Protein AF-A0A7W0YYS7-F1 (afdb_monomer)

Radius of gyration: 23.58 Å; Cα contacts (8 Å, |Δi|>4): 170; chains: 1; bounding box: 71×47×61 Å

Nearest PDB structures (foldseek):
  9fd3-assembly1_A  TM=7.071E-01  e=3.248E-02 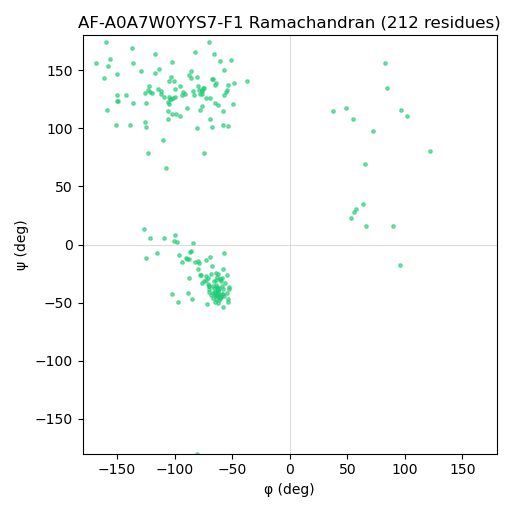 Kitasatospora cystarginea
  9fce-assembly1_A  TM=6.025E-01  e=1.478E-02  Streptomyces sp.
  9fcu-assembly4_D  TM=6.479E-01  e=3.894E-02  Kitasatospora cystarginea
  3dtn-assembly1_B  TM=6.500E-01  e=7.135E-02  Methanosarcina mazei
  9fcq-assembly1_A  TM=6.417E-01  e=8.053E-02  Kitasatospora cystarginea

Solvent-accessible surface area (backbone atoms only — not comparable to full-atom values): 14286 Å² total; per-residue (Å²): 111,68,66,63,50,51,56,51,25,53,78,67,75,44,45,95,81,56,88,87,81,92,70,60,75,91,78,56,81,79,93,64,62,32,63,66,43,81,47,67,67,48,72,36,73,49,63,91,76,49,60,60,57,52,37,44,51,50,53,66,34,29,36,98,88,35,43,77,50,75,41,70,72,56,57,67,57,56,25,49,21,23,42,56,32,66,66,32,59,67,59,17,50,53,46,67,77,38,67,56,39,74,42,81,90,75,76,42,80,27,46,51,50,53,67,65,60,56,50,56,51,35,42,76,52,71,49,79,91,86,81,86,80,84,75,65,78,61,71,60,37,46,43,94,48,72,62,69,75,37,84,75,63,74,56,82,59,93,61,58,77,77,76,49,83,77,82,67,79,85,70,78,91,73,86,82,88,83,86,80,90,83,83,87,88,84,90,83,91,82,87,84,90,80,78,90,79,89,77,88,81,83,86,84,92,78,85,83,89,83,81,86,81,132

Sequence (214 aa):
MVERARTRAELLGCADRMRTVESDLLGWRLDAAYDLVLCHCVLPYLDQGSERRVWQLLREAVQPQGAASVISTNPVSEVLSAVHRDGDAELALRRFDGQAVYTSIFHHKIRSLQRKDAEDVAVKAGFEVTRRIGLRVAVDLLPDGPAKHDPGAIQPSSNSSSRWPSKSPISTWDEPGSSCCVDGAGYSPSGQPRTKLTSFPGTEMTRRTWAPSK

Foldseek 3Di:
DQVVVCVVCVVVVNNVVDDDDDDDQLPDDDPAADQEAEAEAPVQADDPPSLLSNLLVNVVRHDPNHDYHYHHDALLLQLLLCCQAVVHNVVSVCSVPDQWDQDPVVRDITGNDHPVNSVVSNVVSPDDDDDDDDDCSPLSSHHPDPLSVDPPNPDPPPCVVPPPPPDDPPPDPDDDDDDDDDDDDDDDDDDDDDDDDDDDDDDDDDDDDDDDDD

Mean predicted aligned error: 14.72 Å

Secondary structure (DSSP, 8-state):
-HHHHHHHHHHTT-GGG-------STT---SS-EEEEEEES-GGGSPTTTHHHHHHHHHHHEEEEEEEEEE---HHHHHHHHHHTS--HHHHHHHHH-SEEE-TTTSSEEE---HHHHHHHHHHTT--------SSTTGGGS-SSHHHH-TTTS---TTHHHHS-TT-------------------------------------------PPP-

pLDDT: mean 72.8, std 25.86, range [23.62, 97.88]

Structure (mmCIF, N/CA/C/O backbone):
data_AF-A0A7W0YYS7-F1
#
_entry.id   AF-A0A7W0YYS7-F1
#
loop_
_atom_site.group_PDB
_atom_site.id
_atom_site.type_symbol
_atom_site.label_atom_id
_atom_site.label_alt_id
_atom_site.label_comp_id
_atom_site.label_asym_id
_atom_site.label_entity_id
_atom_site.label_seq_id
_atom_site.pdbx_PDB_ins_code
_atom_site.Cartn_x
_atom_site.Cartn_y
_atom_site.Cartn_z
_atom_site.occupancy
_atom_site.B_iso_or_equiv
_atom_site.auth_seq_id
_atom_site.auth_comp_id
_atom_site.auth_asym_id
_atom_site.auth_atom_id
_atom_site.pdbx_PDB_model_num
ATOM 1 N N . MET A 1 1 ? -15.971 1.877 -6.761 1.00 88.06 1 MET A N 1
ATOM 2 C CA . MET A 1 1 ? -15.327 0.679 -6.162 1.00 88.06 1 MET A CA 1
ATOM 3 C C . MET A 1 1 ? -16.192 0.034 -5.082 1.00 88.06 1 MET A C 1
ATOM 5 O O . MET A 1 1 ? -16.361 -1.176 -5.143 1.00 88.06 1 MET A O 1
ATOM 9 N N . VAL A 1 2 ? -16.767 0.809 -4.150 1.00 94.25 2 VAL A N 1
ATOM 10 C CA . VAL A 1 2 ? -17.651 0.300 -3.079 1.00 94.25 2 VAL A CA 1
ATOM 11 C C . VAL A 1 2 ? -18.807 -0.545 -3.618 1.00 94.25 2 VAL A C 1
ATOM 13 O O . VAL A 1 2 ? -18.974 -1.679 -3.183 1.00 94.25 2 VAL A O 1
ATOM 16 N N . GLU A 1 3 ? -19.535 -0.048 -4.619 1.00 96.12 3 GLU A N 1
ATOM 17 C CA . GLU A 1 3 ? -20.666 -0.787 -5.194 1.00 96.12 3 GLU A CA 1
ATOM 18 C C . GLU A 1 3 ? -20.243 -2.143 -5.777 1.00 96.12 3 GLU A C 1
ATOM 20 O O . GLU A 1 3 ? -20.798 -3.180 -5.438 1.00 96.12 3 GLU A O 1
ATOM 25 N N . ARG A 1 4 ? -19.142 -2.170 -6.539 1.00 95.56 4 ARG A N 1
ATOM 26 C CA . ARG A 1 4 ? -18.570 -3.414 -7.076 1.00 95.56 4 ARG A CA 1
ATOM 27 C C . ARG A 1 4 ? -18.192 -4.411 -5.974 1.00 95.56 4 ARG A C 1
ATOM 29 O O . ARG A 1 4 ? -18.306 -5.616 -6.192 1.00 95.56 4 ARG A O 1
ATOM 36 N N . ALA A 1 5 ? -17.721 -3.932 -4.821 1.00 95.69 5 ALA A N 1
ATOM 37 C CA . ALA A 1 5 ? -17.435 -4.794 -3.679 1.00 95.69 5 ALA A CA 1
ATOM 38 C C . ALA A 1 5 ? -18.726 -5.403 -3.113 1.00 95.69 5 ALA A C 1
ATOM 40 O O . ALA A 1 5 ? -18.767 -6.618 -2.924 1.00 95.69 5 ALA A O 1
ATOM 41 N N . ARG A 1 6 ? -19.784 -4.598 -2.924 1.00 96.56 6 ARG A N 1
ATOM 42 C CA . ARG A 1 6 ? -21.105 -5.068 -2.460 1.00 96.56 6 ARG A CA 1
ATOM 43 C C . ARG A 1 6 ? -21.687 -6.125 -3.387 1.00 96.56 6 ARG A C 1
ATOM 45 O O . ARG A 1 6 ? -21.913 -7.245 -2.938 1.00 96.56 6 ARG A O 1
ATOM 52 N N . THR A 1 7 ? -21.786 -5.826 -4.683 1.00 97.62 7 THR A N 1
ATOM 53 C CA . THR A 1 7 ? -22.287 -6.778 -5.686 1.00 97.62 7 THR A CA 1
ATOM 54 C C . THR A 1 7 ? -21.506 -8.093 -5.643 1.00 97.62 7 THR A C 1
ATOM 56 O O . THR A 1 7 ? -22.076 -9.178 -5.717 1.00 97.62 7 THR A O 1
ATOM 59 N N . ARG A 1 8 ? -20.174 -8.035 -5.498 1.00 97.31 8 ARG A N 1
ATOM 60 C CA . ARG A 1 8 ? -19.356 -9.252 -5.444 1.00 97.31 8 ARG A CA 1
ATOM 61 C C . ARG A 1 8 ? -19.551 -10.036 -4.147 1.00 97.31 8 ARG A C 1
ATOM 63 O O . ARG A 1 8 ? -19.492 -11.260 -4.195 1.00 97.31 8 ARG A O 1
ATOM 70 N N . ALA A 1 9 ? -19.785 -9.370 -3.021 1.00 97.38 9 ALA A N 1
ATOM 71 C CA . ALA A 1 9 ? -20.089 -10.043 -1.763 1.00 97.38 9 ALA A CA 1
ATOM 72 C C . ALA A 1 9 ? -21.477 -10.696 -1.769 1.00 97.38 9 ALA A C 1
ATOM 74 O O . ALA A 1 9 ? -21.625 -11.791 -1.232 1.00 97.38 9 ALA A O 1
ATOM 75 N N . GLU A 1 10 ? -22.467 -10.079 -2.417 1.00 97.69 10 GLU A N 1
ATOM 76 C CA . GLU A 1 10 ? -23.787 -10.685 -2.636 1.00 97.69 10 GLU A CA 1
ATOM 77 C C . GLU A 1 10 ? -23.675 -11.953 -3.483 1.00 97.69 10 GLU A C 1
ATOM 79 O O . GLU A 1 10 ? -24.123 -13.018 -3.062 1.00 97.69 10 GLU A O 1
ATOM 84 N N . LEU A 1 11 ? -22.983 -11.872 -4.624 1.00 97.88 11 LEU A N 1
ATOM 85 C CA . LEU A 1 11 ? -22.748 -13.020 -5.508 1.00 97.88 11 LEU A CA 1
ATOM 86 C C . LEU A 1 11 ? -22.016 -14.180 -4.814 1.00 97.88 11 LEU A C 1
ATOM 88 O O . LEU A 1 11 ? -22.183 -15.331 -5.206 1.00 97.88 11 LEU A O 1
ATOM 92 N N . LEU A 1 12 ? -21.193 -13.882 -3.806 1.00 97.88 12 LEU A N 1
ATOM 93 C CA . LEU A 1 12 ? -20.434 -14.870 -3.036 1.00 97.88 12 LEU A CA 1
ATOM 94 C C . LEU A 1 12 ? -21.108 -15.258 -1.708 1.00 97.88 12 LEU A C 1
ATOM 96 O O . LEU A 1 12 ? -20.533 -16.044 -0.955 1.00 97.88 12 LEU A O 1
ATOM 100 N N . GLY A 1 13 ? -22.295 -14.721 -1.400 1.00 97.69 13 GLY A N 1
ATOM 101 C CA . GLY A 1 13 ? -23.034 -15.036 -0.175 1.00 97.69 13 GLY A CA 1
ATOM 102 C C . GLY A 1 13 ? -22.316 -14.622 1.116 1.00 97.69 13 GLY A C 1
ATOM 103 O O . GLY A 1 13 ? -22.375 -15.340 2.111 1.00 97.69 13 GLY A O 1
ATOM 104 N N . CYS A 1 14 ? -21.582 -13.506 1.105 1.00 97.62 14 CYS A N 1
ATOM 105 C CA . CYS A 1 14 ? -20.854 -12.997 2.276 1.00 97.62 14 CYS A CA 1
ATOM 106 C C . CYS A 1 14 ? -21.160 -11.533 2.624 1.00 97.62 14 CYS A C 1
ATOM 108 O O . CYS A 1 14 ? -20.439 -10.924 3.417 1.00 97.62 14 CYS A O 1
ATOM 110 N N . ALA A 1 15 ? -22.216 -10.962 2.036 1.00 97.31 15 ALA A N 1
ATOM 111 C CA . ALA A 1 15 ? -22.625 -9.578 2.273 1.00 97.31 15 ALA A CA 1
ATOM 112 C C . ALA A 1 15 ? -22.972 -9.295 3.749 1.00 97.31 15 ALA A C 1
ATOM 114 O O . ALA A 1 15 ? -22.705 -8.205 4.243 1.00 97.31 15 ALA A O 1
ATOM 115 N N . ASP A 1 16 ? -23.480 -10.291 4.476 1.00 97.38 16 ASP A N 1
ATOM 116 C CA . ASP A 1 16 ? -23.803 -10.236 5.908 1.00 97.38 16 ASP A CA 1
ATOM 117 C C . ASP A 1 16 ? -22.576 -10.019 6.813 1.00 97.38 16 ASP A C 1
ATOM 119 O O . ASP A 1 16 ? -22.692 -9.489 7.917 1.00 97.38 16 ASP A O 1
ATOM 123 N N . ARG A 1 17 ? -21.385 -10.392 6.334 1.00 96.38 17 ARG A N 1
ATOM 124 C CA . ARG A 1 17 ? -20.107 -10.271 7.056 1.00 96.38 17 ARG A CA 1
ATOM 125 C C . ARG A 1 17 ? -19.275 -9.071 6.615 1.00 96.38 17 ARG A C 1
ATOM 127 O O . ARG A 1 17 ? -18.150 -8.903 7.086 1.00 96.38 17 ARG A O 1
ATOM 134 N N . MET A 1 18 ? -19.788 -8.246 5.703 1.00 95.06 18 MET A N 1
ATOM 135 C CA . MET A 1 18 ? -19.044 -7.134 5.125 1.00 95.06 18 MET A CA 1
ATOM 136 C C . MET A 1 18 ? -19.794 -5.819 5.306 1.00 95.06 18 MET A C 1
ATOM 138 O O . MET A 1 18 ? -20.885 -5.622 4.784 1.00 95.06 18 MET A O 1
ATOM 142 N N . ARG A 1 19 ? -19.147 -4.861 5.972 1.00 93.00 19 ARG A N 1
ATOM 143 C CA . ARG A 1 19 ? -19.590 -3.466 5.987 1.00 93.00 19 ARG A CA 1
ATOM 144 C C . ARG A 1 19 ? -18.705 -2.650 5.060 1.00 93.00 19 ARG A C 1
ATOM 146 O O . ARG A 1 19 ? -17.489 -2.629 5.214 1.00 93.00 19 ARG A O 1
ATOM 153 N N . THR A 1 20 ? -19.319 -1.946 4.120 1.00 93.06 20 THR A N 1
ATOM 154 C CA . THR A 1 20 ? -18.617 -1.013 3.230 1.00 93.06 20 THR A CA 1
ATOM 155 C C . THR A 1 20 ? -18.890 0.423 3.639 1.00 93.06 20 THR A C 1
ATOM 157 O O . THR A 1 20 ? -20.041 0.759 3.924 1.00 93.06 20 THR A O 1
ATOM 160 N N . VAL A 1 21 ? -17.871 1.271 3.566 1.00 91.56 21 VAL A N 1
ATOM 161 C CA . VAL A 1 21 ? -17.978 2.712 3.802 1.00 91.56 21 VAL A CA 1
ATOM 162 C C . VAL A 1 21 ? -17.460 3.434 2.564 1.00 91.56 21 VAL A C 1
ATOM 164 O O . VAL A 1 21 ? -16.413 3.070 2.031 1.00 91.56 21 VAL A O 1
ATOM 167 N N . GLU A 1 22 ? -18.204 4.430 2.093 1.00 92.31 22 GLU A N 1
ATOM 168 C CA . GLU A 1 22 ? -17.765 5.336 1.034 1.00 92.31 22 GLU A CA 1
ATOM 169 C C . GLU A 1 22 ? -17.260 6.627 1.676 1.00 92.31 22 GLU A C 1
ATOM 171 O O . GLU A 1 22 ? -18.020 7.349 2.314 1.00 92.31 22 GLU A O 1
ATOM 176 N N . SER A 1 23 ? -15.956 6.868 1.576 1.00 91.12 23 SER A N 1
ATOM 177 C CA . SER A 1 23 ? -15.292 8.024 2.173 1.00 91.12 23 SER A CA 1
ATOM 178 C C . SER A 1 23 ? -13.981 8.288 1.447 1.00 91.12 23 SER A C 1
ATOM 180 O O . SER A 1 23 ? -13.354 7.360 0.930 1.00 91.12 23 SER A O 1
ATOM 182 N N . ASP A 1 24 ? -13.537 9.541 1.480 1.00 91.00 24 ASP A N 1
ATOM 183 C CA . ASP A 1 24 ? -12.125 9.847 1.287 1.00 91.00 24 ASP A CA 1
ATOM 184 C C . ASP A 1 24 ? -11.317 9.254 2.449 1.00 91.00 24 ASP A C 1
ATOM 186 O O . ASP A 1 24 ? -11.742 9.328 3.607 1.00 91.00 24 ASP A O 1
ATOM 190 N N . LEU A 1 25 ? -10.170 8.646 2.143 1.00 90.62 25 LEU A N 1
ATOM 191 C CA . LEU A 1 25 ? -9.347 7.981 3.150 1.00 90.62 25 LEU A CA 1
ATOM 192 C C . LEU A 1 25 ? -8.746 8.982 4.141 1.00 90.62 25 LEU A C 1
ATOM 194 O O . LEU A 1 25 ? -8.706 8.698 5.335 1.00 90.62 25 LEU A O 1
ATOM 198 N N . LEU A 1 26 ? -8.268 10.135 3.671 1.00 90.88 26 LEU A N 1
ATOM 199 C CA . LEU A 1 26 ? -7.561 11.102 4.514 1.00 90.88 26 LEU A CA 1
ATOM 200 C C . LEU A 1 26 ? -8.520 11.822 5.472 1.00 90.88 26 LEU A C 1
ATOM 202 O O . LEU A 1 26 ? -8.122 12.171 6.590 1.00 90.88 26 LEU A O 1
ATOM 206 N N . GLY A 1 27 ? -9.777 11.989 5.053 1.00 86.56 27 GLY A N 1
ATOM 207 C CA . GLY A 1 27 ? -10.882 12.489 5.874 1.00 86.56 27 GLY A CA 1
ATOM 208 C C . GLY A 1 27 ? -11.612 11.427 6.705 1.00 86.56 27 GLY A C 1
ATOM 209 O O . GLY A 1 27 ? -12.487 11.780 7.499 1.00 86.56 27 GLY A O 1
ATOM 210 N N . TRP A 1 28 ? -11.281 10.141 6.547 1.00 85.75 28 TRP A N 1
ATOM 211 C CA . TRP A 1 28 ? -12.003 9.064 7.220 1.00 85.75 28 TRP A CA 1
ATOM 212 C C . TRP A 1 28 ? -11.795 9.097 8.740 1.00 85.75 28 TRP A C 1
ATOM 214 O O . TRP A 1 28 ? -10.706 9.387 9.243 1.00 85.75 28 TRP A O 1
ATOM 224 N N . ARG A 1 29 ? -12.859 8.777 9.483 1.00 83.31 29 ARG A N 1
ATOM 225 C CA . ARG A 1 29 ? -12.848 8.615 10.938 1.00 83.31 29 ARG A CA 1
ATOM 226 C C . ARG A 1 29 ? -13.323 7.219 11.302 1.00 83.31 29 ARG A C 1
ATOM 228 O O . ARG A 1 29 ? -14.291 6.716 10.737 1.00 83.31 29 ARG A O 1
ATOM 235 N N . LEU A 1 30 ? -12.611 6.606 12.237 1.00 81.88 30 LEU A N 1
ATOM 236 C CA . LEU A 1 30 ? -12.887 5.257 12.700 1.00 81.88 30 LEU A CA 1
ATOM 237 C C . LEU A 1 30 ? -13.806 5.289 13.914 1.00 81.88 30 LEU A C 1
ATOM 239 O O . LEU A 1 30 ? -13.531 5.983 14.887 1.00 81.88 30 LEU A O 1
ATOM 243 N N . ASP A 1 31 ? -14.849 4.466 13.861 1.00 79.69 31 ASP A N 1
ATOM 244 C CA . ASP A 1 31 ? -15.762 4.251 14.988 1.00 79.69 31 ASP A CA 1
ATOM 245 C C . ASP A 1 31 ? -15.303 3.092 15.894 1.00 79.69 31 ASP A C 1
ATOM 247 O O . ASP A 1 31 ? -15.850 2.887 16.974 1.00 79.69 31 ASP A O 1
ATOM 251 N N . ALA A 1 32 ? -14.328 2.294 15.440 1.00 81.75 32 ALA A N 1
ATOM 252 C CA . ALA A 1 32 ? -13.841 1.098 16.122 1.00 81.75 32 ALA A CA 1
ATOM 253 C C . ALA A 1 32 ? -12.407 0.741 15.696 1.00 81.75 32 ALA A C 1
ATOM 255 O O . ALA A 1 32 ? -11.957 1.131 14.616 1.00 81.75 32 ALA A O 1
ATOM 256 N N . ALA A 1 33 ? -11.728 -0.049 16.533 1.00 91.44 33 ALA A N 1
ATOM 257 C CA . ALA A 1 33 ? -10.408 -0.609 16.254 1.00 91.44 33 ALA A CA 1
ATOM 258 C C . ALA A 1 33 ? -10.497 -2.093 15.853 1.00 91.44 33 ALA A C 1
ATOM 260 O O . ALA A 1 33 ? -11.294 -2.855 16.405 1.00 91.44 33 ALA A O 1
ATOM 261 N N . TYR A 1 34 ? -9.638 -2.506 14.927 1.00 95.56 34 TYR A N 1
ATOM 262 C CA . TYR A 1 34 ? -9.618 -3.819 14.289 1.00 95.56 34 TYR A CA 1
ATOM 263 C C . TYR A 1 34 ? -8.359 -4.611 14.661 1.00 95.56 34 TYR A C 1
ATOM 265 O O . TYR A 1 34 ? -7.288 -4.038 14.882 1.00 95.56 34 TYR A O 1
ATOM 273 N N . ASP A 1 35 ? -8.471 -5.939 14.672 1.00 96.94 35 ASP A N 1
ATOM 274 C CA . ASP A 1 35 ? -7.335 -6.849 14.888 1.00 96.94 35 ASP A CA 1
ATOM 275 C C . ASP A 1 35 ? -6.368 -6.872 13.693 1.00 96.94 35 ASP A C 1
ATOM 277 O O . ASP A 1 35 ? -5.168 -7.098 13.845 1.00 96.94 35 ASP A O 1
ATOM 281 N N . LEU A 1 36 ? -6.883 -6.623 12.486 1.00 96.62 36 LEU A N 1
ATOM 282 C CA . LEU A 1 36 ? -6.111 -6.580 11.249 1.00 96.62 36 LEU A CA 1
ATOM 283 C C . LEU A 1 36 ? -6.632 -5.469 10.339 1.00 96.62 36 LEU A C 1
ATOM 285 O O . LEU A 1 36 ? -7.818 -5.431 10.013 1.00 96.62 36 LEU A O 1
ATOM 289 N N . VAL A 1 37 ? -5.729 -4.609 9.873 1.00 96.38 37 VAL A N 1
ATOM 290 C CA . VAL A 1 37 ? -6.038 -3.553 8.900 1.00 96.38 37 VAL A CA 1
ATOM 291 C C . VAL A 1 37 ? -5.208 -3.760 7.638 1.00 96.38 37 VAL A C 1
ATOM 293 O O . VAL A 1 37 ? -3.994 -3.953 7.702 1.00 96.38 37 VAL A O 1
ATOM 296 N N . LEU A 1 38 ? -5.862 -3.729 6.476 1.00 96.56 38 LEU A N 1
ATOM 297 C CA . LEU A 1 38 ? -5.225 -3.915 5.172 1.00 96.56 38 LEU A CA 1
ATOM 298 C C . LEU A 1 38 ? -5.116 -2.568 4.448 1.00 96.56 38 LEU A C 1
ATOM 300 O O . LEU A 1 38 ? -6.124 -1.913 4.197 1.00 96.56 38 LEU A O 1
ATOM 304 N N . CYS A 1 39 ? -3.900 -2.173 4.078 1.00 95.38 39 CYS A N 1
ATOM 305 C CA . CYS A 1 39 ? -3.624 -0.988 3.266 1.00 95.38 39 CYS A CA 1
ATOM 306 C C . CYS A 1 39 ? -2.844 -1.418 2.022 1.00 95.38 39 CYS A C 1
ATOM 308 O O . CYS A 1 39 ? -1.613 -1.370 1.969 1.00 95.38 39 CYS A O 1
ATOM 310 N N . HIS A 1 40 ? -3.564 -1.963 1.043 1.00 95.19 40 HIS A N 1
ATOM 311 C CA . HIS A 1 40 ? -2.962 -2.614 -0.118 1.00 95.19 40 HIS A CA 1
ATOM 312 C C . HIS A 1 40 ? -3.060 -1.726 -1.352 1.00 95.19 40 HIS A C 1
ATOM 314 O O . HIS A 1 40 ? -4.151 -1.360 -1.775 1.00 95.19 40 HIS A O 1
ATOM 320 N N . CYS A 1 41 ? -1.906 -1.398 -1.931 1.00 90.62 41 CYS A N 1
ATOM 321 C CA . CYS A 1 41 ? -1.754 -0.580 -3.133 1.00 90.62 41 CYS A CA 1
ATOM 322 C C . CYS A 1 41 ? -2.372 0.824 -3.022 1.00 90.62 41 CYS A C 1
ATOM 324 O O . CYS A 1 41 ? -2.805 1.375 -4.024 1.00 90.62 41 CYS A O 1
ATOM 326 N N . VAL A 1 42 ? -2.400 1.411 -1.820 1.00 91.50 42 VAL A N 1
ATOM 327 C CA . VAL A 1 42 ? -2.975 2.749 -1.581 1.00 91.50 42 VAL A CA 1
ATOM 328 C C . VAL A 1 42 ? -1.905 3.840 -1.576 1.00 91.50 42 VAL A C 1
ATOM 330 O O . VAL A 1 42 ? -2.048 4.843 -2.266 1.00 91.50 42 VAL A O 1
ATOM 333 N N . LEU A 1 43 ? -0.814 3.641 -0.827 1.00 91.31 43 LEU A N 1
ATOM 334 C CA . LEU A 1 43 ? 0.202 4.677 -0.583 1.00 91.31 43 LEU A CA 1
ATOM 335 C C . LEU A 1 43 ? 0.768 5.355 -1.848 1.00 91.31 43 LEU A C 1
ATOM 337 O O . LEU A 1 43 ? 0.978 6.569 -1.804 1.00 91.31 43 LEU A O 1
ATOM 341 N N . PRO A 1 44 ? 0.995 4.646 -2.974 1.00 89.06 44 PRO A N 1
ATOM 342 C CA . PRO A 1 44 ? 1.527 5.275 -4.183 1.00 89.06 44 PRO A CA 1
ATOM 343 C C . PRO A 1 44 ? 0.589 6.279 -4.865 1.00 89.06 44 PRO A C 1
ATOM 345 O O . PRO A 1 44 ? 1.056 7.081 -5.670 1.00 89.06 44 PRO A O 1
ATOM 348 N N . TYR A 1 45 ? -0.713 6.237 -4.568 1.00 88.12 45 TYR A N 1
ATOM 349 C CA . TYR A 1 45 ? -1.709 7.163 -5.123 1.00 88.12 45 TYR A CA 1
ATOM 350 C C . TYR A 1 45 ? -1.845 8.453 -4.318 1.00 88.12 45 TYR A C 1
ATOM 352 O O . TYR A 1 45 ? -2.577 9.350 -4.721 1.00 88.12 45 TYR A O 1
ATOM 360 N N . LEU A 1 46 ? -1.176 8.535 -3.170 1.00 88.69 46 LEU A N 1
ATOM 361 C CA . LEU A 1 46 ? -1.251 9.692 -2.299 1.00 88.69 46 LEU A CA 1
ATOM 362 C C . LEU A 1 46 ? -0.244 10.757 -2.722 1.00 88.69 46 LEU A C 1
ATOM 364 O O . LEU A 1 46 ? 0.909 10.449 -3.060 1.00 88.69 46 LEU A O 1
ATOM 368 N N . ASP A 1 47 ? -0.670 12.009 -2.584 1.00 88.12 47 ASP A N 1
ATOM 369 C CA . ASP A 1 47 ? 0.208 13.166 -2.690 1.00 88.12 47 ASP A CA 1
ATOM 370 C C . ASP A 1 47 ? 1.364 13.069 -1.689 1.00 88.12 47 ASP A C 1
ATOM 372 O O . ASP A 1 47 ? 1.243 12.499 -0.597 1.00 88.12 47 ASP A O 1
ATOM 376 N N . GLN A 1 48 ? 2.501 13.653 -2.062 1.00 83.69 48 GLN A N 1
ATOM 377 C CA . GLN A 1 48 ? 3.689 13.676 -1.218 1.00 83.69 48 GLN A CA 1
ATOM 378 C C . GLN A 1 48 ? 3.381 14.317 0.144 1.00 83.69 48 GLN A C 1
ATOM 380 O O . GLN A 1 48 ? 2.852 15.424 0.217 1.00 83.69 48 GLN A O 1
ATOM 385 N N . GLY A 1 49 ? 3.733 13.628 1.231 1.00 85.44 49 GLY A N 1
ATOM 386 C CA . GLY A 1 49 ? 3.507 14.085 2.604 1.00 85.44 49 GLY A CA 1
ATOM 387 C C . GLY A 1 49 ? 2.231 13.529 3.243 1.00 85.44 49 GLY A C 1
ATOM 388 O O . GLY A 1 49 ? 2.136 13.497 4.475 1.00 85.44 49 GLY A O 1
ATOM 389 N N . SER A 1 50 ? 1.288 13.017 2.445 1.00 91.69 50 SER A N 1
ATOM 390 C CA . SER A 1 50 ? 0.042 12.421 2.947 1.00 91.69 50 SER A CA 1
ATOM 391 C C . SER A 1 50 ? 0.249 11.048 3.600 1.00 91.69 50 SER A C 1
ATOM 393 O O . SER A 1 50 ? -0.623 10.576 4.334 1.00 91.69 50 SER A O 1
ATOM 395 N N . GLU A 1 51 ? 1.410 10.404 3.419 1.00 90.62 51 GLU A N 1
ATOM 396 C CA . GLU A 1 51 ? 1.686 9.084 4.002 1.00 90.62 51 GLU A CA 1
ATOM 397 C C . GLU A 1 51 ? 1.636 9.119 5.525 1.00 90.62 51 GLU A C 1
ATOM 399 O O . GLU A 1 51 ? 1.124 8.191 6.146 1.00 90.62 51 GLU A O 1
ATOM 404 N N . ARG A 1 52 ? 2.118 10.208 6.138 1.00 92.00 52 ARG A N 1
ATOM 405 C CA . ARG A 1 52 ? 2.087 10.369 7.596 1.00 92.00 52 ARG A CA 1
ATOM 406 C C . ARG A 1 52 ? 0.662 10.265 8.129 1.00 92.00 52 ARG A C 1
ATOM 408 O O . ARG A 1 52 ? 0.444 9.585 9.130 1.00 92.00 52 ARG A O 1
ATOM 415 N N . ARG A 1 53 ? -0.298 10.915 7.462 1.00 93.12 53 ARG A N 1
ATOM 416 C CA . ARG A 1 53 ? -1.702 10.872 7.875 1.00 93.12 53 ARG A CA 1
ATOM 417 C C . ARG A 1 53 ? -2.265 9.462 7.739 1.00 93.12 53 ARG A C 1
ATOM 419 O O . ARG A 1 53 ? -2.954 9.006 8.645 1.00 93.12 53 ARG A O 1
ATOM 426 N N . VAL A 1 54 ? -1.927 8.747 6.667 1.00 94.44 54 VAL A N 1
ATOM 427 C CA . VAL A 1 54 ? -2.360 7.352 6.500 1.00 94.44 54 VAL A CA 1
ATOM 428 C C . VAL A 1 54 ? -1.772 6.444 7.573 1.00 94.44 54 VAL A C 1
ATOM 430 O O . VAL A 1 54 ? -2.509 5.664 8.164 1.00 94.44 54 VAL A O 1
ATOM 433 N N . TRP A 1 55 ? -0.489 6.569 7.904 1.00 95.00 55 TRP A N 1
ATOM 434 C CA . TRP A 1 55 ? 0.100 5.778 8.988 1.00 95.00 55 TRP A CA 1
ATOM 435 C C . TRP A 1 55 ? -0.513 6.094 10.359 1.00 95.00 55 TRP A C 1
ATOM 437 O O . TRP A 1 55 ? -0.702 5.180 11.157 1.00 95.00 55 TRP A O 1
ATOM 447 N N . GLN A 1 56 ? -0.896 7.348 10.620 1.00 93.50 56 GLN A N 1
ATOM 448 C CA . GLN A 1 56 ? -1.668 7.707 11.818 1.00 93.50 56 GLN A CA 1
ATOM 449 C C . GLN A 1 56 ? -3.051 7.049 11.822 1.00 93.50 56 GLN A C 1
ATOM 451 O O . GLN A 1 56 ? -3.416 6.429 12.814 1.00 93.50 56 GLN A O 1
ATOM 456 N N . LEU A 1 57 ? -3.779 7.100 10.703 1.00 94.25 57 LEU A N 1
ATOM 457 C CA . LEU A 1 57 ? -5.073 6.426 10.565 1.00 94.25 57 LEU A CA 1
ATOM 458 C C . LEU A 1 57 ? -4.954 4.916 10.789 1.00 94.25 57 LEU A C 1
ATOM 460 O O . LEU A 1 57 ? -5.771 4.334 11.493 1.00 94.25 57 LEU A O 1
ATOM 464 N N . LEU A 1 58 ? -3.913 4.276 10.251 1.00 94.88 58 LEU A N 1
ATOM 465 C CA . LEU A 1 58 ? -3.642 2.863 10.518 1.00 94.88 58 LEU A CA 1
ATOM 466 C C . LEU A 1 58 ? -3.364 2.625 12.003 1.00 94.88 58 LEU A C 1
ATOM 468 O O . LEU A 1 58 ? -3.851 1.649 12.565 1.00 94.88 58 LEU A O 1
ATOM 472 N N . ARG A 1 59 ? -2.608 3.512 12.657 1.00 93.88 59 ARG A N 1
ATOM 473 C CA . ARG A 1 59 ? -2.307 3.390 14.087 1.00 93.88 59 ARG A CA 1
ATOM 474 C C . ARG A 1 59 ? -3.553 3.540 14.960 1.00 93.88 59 ARG A C 1
ATOM 476 O O . ARG A 1 59 ? -3.642 2.844 15.969 1.00 93.88 59 ARG A O 1
ATOM 483 N N . GLU A 1 60 ? -4.472 4.424 14.577 1.00 93.38 60 GLU A N 1
ATOM 484 C CA . GLU A 1 60 ? -5.782 4.630 15.209 1.00 93.38 60 GLU A CA 1
ATOM 485 C C . GLU A 1 60 ? -6.728 3.440 14.951 1.00 93.38 60 GLU A C 1
ATOM 487 O O . GLU A 1 60 ? -7.498 3.058 15.829 1.00 93.38 60 GLU A O 1
ATOM 492 N N . ALA A 1 61 ? -6.645 2.827 13.766 1.00 94.12 61 ALA A N 1
ATOM 493 C CA . ALA A 1 61 ? -7.499 1.715 13.351 1.00 94.12 61 ALA A CA 1
ATOM 494 C C . ALA A 1 61 ? -7.100 0.366 13.950 1.00 94.12 61 ALA A C 1
ATOM 496 O O . ALA A 1 61 ? -7.938 -0.527 14.029 1.00 94.12 61 ALA A O 1
ATOM 497 N N . VAL A 1 62 ? -5.829 0.173 14.301 1.00 95.62 62 VAL A N 1
ATOM 498 C CA . VAL A 1 62 ? -5.302 -1.119 14.755 1.00 95.62 62 VAL A CA 1
ATOM 499 C C . VAL A 1 62 ? -5.351 -1.202 16.280 1.00 95.62 62 VAL A C 1
ATOM 501 O O . VAL A 1 62 ? -4.844 -0.328 16.988 1.00 95.62 62 VAL A O 1
ATOM 504 N N . GLN A 1 63 ? -5.936 -2.282 16.800 1.00 95.50 63 GLN A N 1
ATOM 505 C CA . GLN A 1 63 ? -5.904 -2.580 18.233 1.00 95.50 63 GLN A CA 1
ATOM 506 C C . GLN A 1 63 ? -4.459 -2.760 18.743 1.00 95.50 63 GLN A C 1
ATOM 508 O O . GLN A 1 63 ? -3.579 -3.118 17.965 1.00 95.50 63 GLN A O 1
ATOM 513 N N . PRO A 1 64 ? -4.175 -2.598 20.051 1.00 90.50 64 PRO A N 1
ATOM 514 C CA . PRO A 1 64 ? -2.809 -2.690 20.583 1.00 90.50 64 PRO A CA 1
ATOM 515 C C . PRO A 1 64 ? -2.039 -3.983 20.258 1.00 90.50 64 PRO A C 1
ATOM 517 O O . PRO A 1 64 ? -0.813 -3.955 20.235 1.00 90.50 64 PRO A O 1
ATOM 520 N N . GLN A 1 65 ? -2.737 -5.100 20.026 1.00 91.00 65 GLN A N 1
ATOM 521 C CA . GLN A 1 65 ? -2.147 -6.395 19.642 1.00 91.00 65 GLN A CA 1
ATOM 522 C C . GLN A 1 65 ? -2.437 -6.781 18.184 1.00 91.00 65 GLN A C 1
ATOM 524 O O . GLN A 1 65 ? -2.123 -7.893 17.761 1.00 91.00 65 GLN A O 1
ATOM 529 N N . GLY A 1 66 ? -3.065 -5.882 17.429 1.00 95.94 66 GLY A N 1
ATOM 530 C CA . GLY A 1 66 ? -3.399 -6.103 16.036 1.00 95.94 66 GLY A CA 1
ATOM 531 C C . GLY A 1 66 ? -2.219 -5.858 15.099 1.00 95.94 66 GLY A C 1
ATOM 532 O O . GLY A 1 66 ? -1.118 -5.485 15.509 1.00 95.94 66 GLY A O 1
ATOM 533 N N . ALA A 1 67 ? -2.467 -6.044 13.807 1.00 96.94 67 ALA A N 1
ATOM 534 C CA . ALA A 1 67 ? -1.472 -5.843 12.764 1.00 96.94 67 ALA A CA 1
ATOM 535 C C . ALA A 1 67 ? -1.992 -4.952 11.631 1.00 96.94 67 ALA A C 1
ATOM 537 O O . ALA A 1 67 ? -3.170 -4.969 11.278 1.00 96.94 67 ALA A O 1
ATOM 538 N N . ALA A 1 68 ? -1.075 -4.217 11.004 1.00 96.94 68 ALA A N 1
ATOM 539 C CA . ALA A 1 68 ? -1.307 -3.586 9.713 1.00 96.94 68 ALA A CA 1
ATOM 540 C C . ALA A 1 68 ? -0.572 -4.381 8.627 1.00 96.94 68 ALA A C 1
ATOM 542 O O . ALA A 1 68 ? 0.634 -4.610 8.719 1.00 96.94 68 ALA A O 1
ATOM 543 N N . SER A 1 69 ? -1.289 -4.787 7.581 1.00 97.44 69 SER A N 1
ATOM 544 C CA . SER A 1 69 ? -0.697 -5.364 6.376 1.00 97.44 69 SER A CA 1
ATOM 545 C C . SER A 1 69 ? -0.673 -4.304 5.286 1.00 97.44 69 SER A C 1
ATOM 547 O O . SER A 1 69 ? -1.721 -3.892 4.786 1.00 97.44 69 SER A O 1
ATOM 549 N N . VAL A 1 70 ? 0.527 -3.865 4.914 1.00 95.94 70 VAL A N 1
ATOM 550 C CA . VAL A 1 70 ? 0.724 -2.842 3.887 1.00 95.94 70 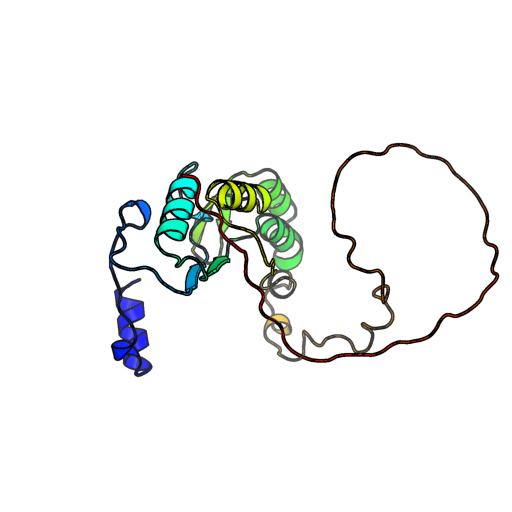VAL A CA 1
ATOM 551 C C . VAL A 1 70 ? 1.377 -3.467 2.665 1.00 95.94 70 VAL A C 1
ATOM 553 O O . VAL A 1 70 ? 2.393 -4.151 2.773 1.00 95.94 70 VAL A O 1
ATOM 556 N N . ILE A 1 71 ? 0.785 -3.227 1.497 1.00 94.75 71 ILE A N 1
ATOM 557 C CA . ILE A 1 71 ? 1.342 -3.633 0.204 1.00 94.75 71 ILE A CA 1
ATOM 558 C C . ILE A 1 71 ? 1.514 -2.368 -0.626 1.00 94.75 71 ILE A C 1
ATOM 560 O O . ILE A 1 71 ? 0.591 -1.564 -0.737 1.00 94.75 71 ILE A O 1
ATOM 564 N N . SER A 1 72 ? 2.689 -2.199 -1.221 1.00 90.50 72 SER A N 1
ATOM 565 C CA . SER A 1 72 ? 2.995 -1.090 -2.121 1.00 90.50 72 SER A CA 1
ATOM 566 C C . SER A 1 72 ? 3.742 -1.610 -3.341 1.00 90.50 72 SER A C 1
ATOM 568 O O . SER A 1 72 ? 4.385 -2.661 -3.290 1.00 90.50 72 SER A O 1
ATOM 570 N N . THR A 1 73 ? 3.665 -0.864 -4.437 1.00 86.50 73 THR A N 1
ATOM 571 C CA . THR A 1 73 ? 4.475 -1.114 -5.629 1.00 86.50 73 THR A CA 1
ATOM 572 C C . THR A 1 73 ? 5.951 -0.914 -5.306 1.00 86.50 73 THR A C 1
ATOM 574 O O . THR A 1 73 ? 6.313 0.038 -4.613 1.00 86.50 73 THR A O 1
ATOM 577 N N . ASN A 1 74 ? 6.802 -1.799 -5.824 1.00 87.69 74 ASN A N 1
ATOM 578 C CA . ASN A 1 74 ? 8.249 -1.678 -5.706 1.00 87.69 74 ASN A CA 1
ATOM 579 C C . ASN A 1 74 ? 8.803 -0.988 -6.966 1.00 87.69 74 ASN A C 1
ATOM 581 O O . ASN A 1 74 ? 8.803 -1.624 -8.021 1.00 87.69 74 ASN A O 1
ATOM 585 N N . PRO A 1 75 ? 9.310 0.256 -6.887 1.00 85.50 75 PRO A N 1
ATOM 586 C CA . PRO A 1 75 ? 9.802 0.971 -8.067 1.00 85.50 75 PRO A CA 1
ATOM 587 C C . PRO A 1 75 ? 10.960 0.248 -8.766 1.00 85.50 75 PRO A C 1
ATOM 589 O O . PRO A 1 75 ? 11.058 0.283 -9.990 1.00 85.50 75 PRO A O 1
ATOM 592 N N . VAL A 1 76 ? 11.778 -0.506 -8.023 1.00 87.81 76 VAL A N 1
ATOM 593 C CA . VAL A 1 76 ? 12.846 -1.335 -8.608 1.00 87.81 76 VAL A CA 1
ATOM 594 C C . VAL A 1 76 ? 12.268 -2.429 -9.513 1.00 87.81 76 VAL A C 1
ATOM 596 O O . VAL A 1 76 ? 12.829 -2.728 -10.563 1.00 87.81 76 VAL A O 1
ATOM 599 N N . SER A 1 77 ? 11.115 -3.000 -9.151 1.00 87.88 77 SER A N 1
ATOM 600 C CA . SER A 1 77 ? 10.449 -4.029 -9.961 1.00 87.88 77 SER A CA 1
ATOM 601 C C . SER A 1 77 ? 9.998 -3.491 -11.319 1.00 87.88 77 SER A C 1
ATOM 603 O O . SER A 1 77 ? 9.982 -4.229 -12.300 1.00 87.88 77 SER A O 1
ATOM 605 N N . GLU A 1 78 ? 9.659 -2.207 -11.400 1.00 85.81 78 GLU A N 1
ATOM 606 C CA . GLU A 1 78 ? 9.200 -1.562 -12.634 1.00 85.81 78 GLU A CA 1
ATOM 607 C C . GLU A 1 78 ? 10.356 -1.277 -13.596 1.00 85.81 78 GLU A C 1
ATOM 609 O O . GLU A 1 78 ? 10.186 -1.381 -14.814 1.00 85.81 78 GLU A O 1
ATOM 614 N N . VAL A 1 79 ? 11.545 -0.985 -13.059 1.00 88.62 79 VAL A N 1
ATOM 615 C CA . VAL A 1 79 ? 12.796 -0.933 -13.832 1.00 88.62 79 VAL A CA 1
ATOM 616 C C . VAL A 1 79 ? 13.128 -2.324 -14.369 1.00 88.62 79 VAL A C 1
ATOM 618 O O . VAL A 1 79 ? 13.348 -2.491 -15.567 1.00 88.62 79 VAL A O 1
ATOM 621 N N . LEU A 1 80 ? 13.096 -3.346 -13.507 1.00 90.75 80 LEU 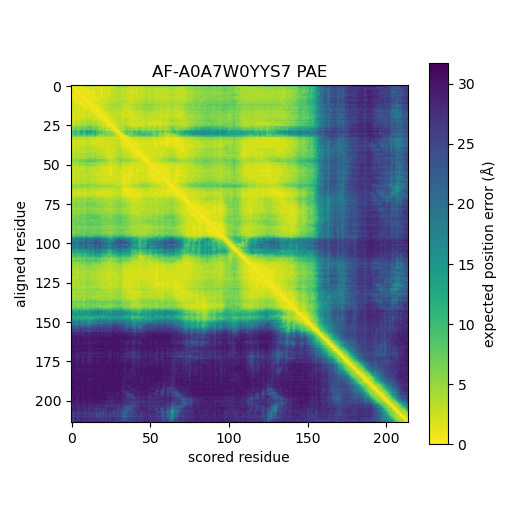A N 1
ATOM 622 C CA . LEU A 1 80 ? 13.389 -4.723 -13.915 1.00 90.75 80 LEU A CA 1
ATOM 623 C C . LEU A 1 80 ? 12.398 -5.245 -14.959 1.00 90.75 80 LEU A C 1
ATOM 625 O O . LEU A 1 80 ? 12.821 -5.910 -15.903 1.00 90.75 80 LEU A O 1
ATOM 629 N N . SER A 1 81 ? 11.112 -4.917 -14.820 1.00 89.06 81 SER A N 1
ATOM 630 C CA . SER A 1 81 ? 10.076 -5.305 -15.783 1.00 89.06 81 SER A CA 1
ATOM 631 C C . SER A 1 81 ? 10.299 -4.645 -17.144 1.00 89.06 81 SER A C 1
ATOM 633 O O . SER A 1 81 ? 10.184 -5.326 -18.158 1.00 89.06 81 SER A O 1
ATOM 635 N N . ALA A 1 82 ? 10.693 -3.364 -17.182 1.00 88.94 82 ALA A N 1
ATOM 636 C CA . ALA A 1 82 ? 11.011 -2.687 -18.443 1.00 88.94 82 ALA A CA 1
ATOM 637 C C . ALA A 1 82 ? 12.134 -3.405 -19.208 1.00 88.94 82 ALA A C 1
ATOM 639 O O . ALA A 1 82 ? 12.015 -3.630 -20.407 1.00 88.94 82 ALA A O 1
ATOM 640 N N . VAL A 1 83 ? 13.189 -3.840 -18.510 1.00 91.31 83 VAL A N 1
ATOM 641 C CA . VAL A 1 83 ? 14.302 -4.565 -19.145 1.00 91.31 83 VAL A CA 1
ATOM 642 C C . VAL A 1 83 ? 13.904 -5.984 -19.558 1.00 91.31 83 VAL A C 1
ATOM 644 O O . VAL A 1 83 ? 14.146 -6.379 -20.692 1.00 91.31 83 VAL A O 1
ATOM 647 N N . HIS A 1 84 ? 13.331 -6.772 -18.644 1.00 89.44 84 HIS A N 1
ATOM 648 C CA . HIS A 1 84 ? 13.195 -8.222 -18.841 1.00 89.44 84 HIS A CA 1
ATOM 649 C C . HIS A 1 84 ? 11.916 -8.617 -19.569 1.00 89.44 84 HIS A C 1
ATOM 651 O O . HIS A 1 84 ? 11.942 -9.497 -20.427 1.00 89.44 84 HIS A O 1
ATOM 657 N N . ARG A 1 85 ? 10.796 -7.981 -19.217 1.00 87.50 85 ARG A N 1
ATOM 658 C CA . ARG A 1 85 ? 9.502 -8.272 -19.831 1.00 87.50 85 ARG A CA 1
ATOM 659 C C . ARG A 1 85 ? 9.330 -7.475 -21.114 1.00 87.50 85 ARG A C 1
ATOM 661 O O . ARG A 1 85 ? 8.923 -8.045 -22.120 1.00 87.50 85 ARG A O 1
ATOM 668 N N . ASP A 1 86 ? 9.635 -6.180 -21.059 1.00 86.75 86 ASP A N 1
ATOM 669 C CA . ASP A 1 86 ? 9.321 -5.253 -22.149 1.00 86.75 86 ASP A CA 1
ATOM 670 C C . ASP A 1 86 ? 10.499 -5.094 -23.139 1.00 86.75 86 ASP A C 1
ATOM 672 O O . ASP A 1 86 ? 10.303 -4.607 -24.248 1.00 86.75 86 ASP A O 1
ATOM 676 N N . GLY A 1 87 ? 11.715 -5.531 -22.775 1.00 90.62 87 GLY A N 1
ATOM 677 C CA . GLY A 1 87 ? 12.910 -5.410 -23.622 1.00 90.62 87 GLY A CA 1
ATOM 678 C C . GLY A 1 87 ? 13.366 -3.964 -23.865 1.00 90.62 87 GLY A C 1
ATOM 679 O O . GLY A 1 87 ? 14.146 -3.715 -24.781 1.00 90.62 87 GLY A O 1
ATOM 680 N N . ASP A 1 88 ? 12.881 -3.010 -23.067 1.00 91.81 88 ASP A N 1
ATOM 681 C CA . ASP A 1 88 ? 13.033 -1.570 -23.277 1.00 91.81 88 ASP A CA 1
ATOM 682 C C . ASP A 1 88 ? 13.986 -0.967 -22.231 1.00 91.81 88 ASP A C 1
ATOM 684 O O . ASP A 1 88 ? 13.601 -0.543 -21.133 1.00 91.81 88 ASP A O 1
ATOM 688 N N . ALA A 1 89 ? 15.274 -0.944 -22.580 1.00 91.81 89 ALA A N 1
ATOM 689 C CA . ALA A 1 89 ? 16.327 -0.395 -21.731 1.00 91.81 89 ALA A CA 1
ATOM 690 C C . ALA A 1 89 ? 16.199 1.125 -21.527 1.00 91.81 89 ALA A C 1
ATOM 692 O O . ALA A 1 89 ? 16.539 1.633 -20.457 1.00 91.81 89 ALA A O 1
ATOM 693 N N . GLU A 1 90 ? 15.679 1.864 -22.510 1.00 90.25 90 GLU A N 1
ATOM 694 C CA . GLU A 1 90 ? 15.484 3.309 -22.373 1.00 90.25 90 GLU A CA 1
ATOM 695 C C . GLU A 1 90 ? 14.356 3.620 -21.388 1.00 90.25 90 GLU A C 1
ATOM 697 O O . GLU A 1 90 ? 14.476 4.526 -20.559 1.00 90.25 90 GLU A O 1
ATOM 702 N N . LEU A 1 91 ? 13.264 2.854 -21.430 1.00 86.38 91 LEU A N 1
ATOM 703 C CA . LEU A 1 91 ? 12.197 2.943 -20.437 1.00 86.38 91 LEU A CA 1
ATOM 704 C C . LEU A 1 91 ? 12.700 2.585 -19.043 1.00 86.38 91 LEU A C 1
ATOM 706 O O . LEU A 1 91 ? 12.310 3.244 -18.077 1.00 86.38 91 LEU A O 1
ATOM 710 N N . ALA A 1 92 ? 13.567 1.580 -18.932 1.00 89.38 92 ALA A N 1
ATOM 711 C CA . ALA A 1 92 ? 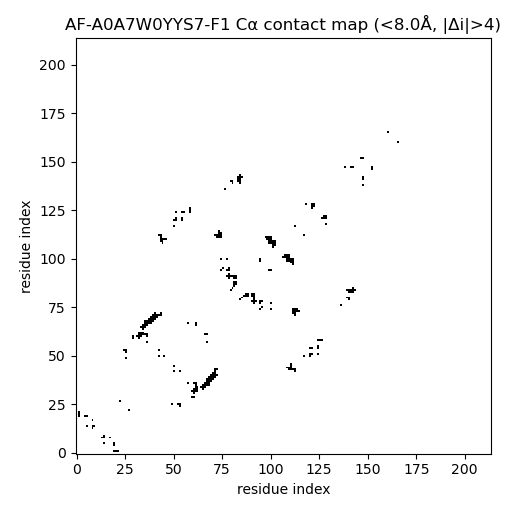14.188 1.222 -17.665 1.00 89.38 92 ALA A CA 1
ATOM 712 C C . ALA A 1 92 ? 15.013 2.382 -17.089 1.00 89.38 92 ALA A C 1
ATOM 714 O O . ALA A 1 92 ? 14.826 2.719 -15.921 1.00 89.38 92 ALA A O 1
ATOM 715 N N . LEU A 1 93 ? 15.843 3.041 -17.908 1.00 89.31 93 LEU A N 1
ATOM 716 C CA . LEU A 1 93 ? 16.610 4.226 -17.501 1.00 89.31 93 LEU A CA 1
ATOM 717 C C . LEU A 1 93 ? 15.690 5.378 -17.079 1.00 89.31 93 LEU A C 1
ATOM 719 O O . LEU A 1 93 ? 15.830 5.903 -15.978 1.00 89.31 93 LEU A O 1
ATOM 723 N N . ARG A 1 94 ? 14.662 5.697 -17.879 1.00 86.19 94 ARG A N 1
ATOM 724 C CA . ARG A 1 94 ? 13.671 6.729 -17.517 1.00 86.19 94 ARG A CA 1
ATOM 725 C C . ARG A 1 94 ? 12.966 6.431 -16.190 1.00 86.19 94 ARG A C 1
ATOM 727 O O . ARG A 1 94 ? 12.677 7.352 -15.432 1.00 86.19 94 ARG A O 1
ATOM 734 N N . ARG A 1 95 ? 12.655 5.160 -15.909 1.00 85.31 95 ARG A N 1
ATOM 735 C CA . ARG A 1 95 ? 12.035 4.728 -14.642 1.00 85.31 95 ARG A CA 1
ATOM 736 C C . ARG A 1 95 ? 13.015 4.740 -13.472 1.00 85.31 95 ARG A C 1
ATOM 738 O O . ARG A 1 95 ? 12.580 4.969 -12.350 1.00 85.31 95 ARG A O 1
ATOM 745 N N . PHE A 1 96 ? 14.293 4.479 -13.726 1.00 85.44 96 PHE A N 1
ATOM 746 C CA . PHE A 1 96 ? 15.345 4.540 -12.717 1.00 85.44 96 PHE A CA 1
ATOM 747 C C . PHE A 1 96 ? 15.590 5.983 -12.256 1.00 85.44 96 PHE A C 1
ATOM 749 O O . PHE A 1 96 ? 15.652 6.232 -11.054 1.00 85.44 96 PHE A O 1
ATOM 756 N N . ASP A 1 97 ? 15.631 6.927 -13.199 1.00 82.38 97 ASP A N 1
ATOM 757 C CA . ASP A 1 97 ? 15.833 8.356 -12.918 1.00 82.38 97 ASP A CA 1
ATOM 758 C C . ASP A 1 97 ? 14.546 9.067 -12.449 1.00 82.38 97 ASP A C 1
ATOM 760 O O . ASP A 1 97 ? 14.583 10.137 -11.836 1.00 82.38 97 ASP A O 1
ATOM 764 N N . GLY A 1 98 ? 13.379 8.494 -12.756 1.00 69.69 98 GLY A N 1
ATOM 765 C CA . GLY A 1 98 ? 12.074 9.099 -12.514 1.00 69.69 98 GLY A CA 1
ATOM 766 C C . GLY A 1 98 ? 11.574 8.982 -11.069 1.00 69.69 98 GLY A C 1
ATOM 767 O O . GLY A 1 98 ? 11.569 7.915 -10.461 1.00 69.69 98 GLY A O 1
ATOM 768 N N . GLN A 1 99 ? 11.021 10.078 -10.536 1.00 62.47 99 GLN A N 1
ATOM 769 C CA . GLN A 1 99 ? 10.312 10.089 -9.243 1.00 62.47 99 GLN A CA 1
ATOM 770 C C . GLN A 1 99 ? 8.847 9.617 -9.336 1.00 62.47 99 GLN A C 1
ATOM 772 O O . GLN A 1 99 ? 8.215 9.305 -8.323 1.00 62.47 99 GLN A O 1
ATOM 777 N N . ALA A 1 100 ? 8.295 9.553 -10.549 1.00 60.06 100 ALA A N 1
ATOM 778 C CA . ALA A 1 100 ? 6.947 9.074 -10.824 1.00 60.06 100 ALA A CA 1
ATOM 779 C C . ALA A 1 100 ? 7.014 7.793 -11.653 1.00 60.06 100 ALA A C 1
ATOM 781 O O . ALA A 1 100 ? 7.728 7.718 -12.653 1.00 60.06 100 ALA A O 1
ATOM 782 N N . VAL A 1 101 ? 6.238 6.797 -11.243 1.00 63.66 101 VAL A N 1
ATOM 783 C CA . VAL A 1 101 ? 6.147 5.504 -11.913 1.00 63.66 101 VAL A CA 1
ATOM 784 C C . VAL A 1 101 ? 4.755 5.402 -12.522 1.00 63.66 101 VAL A C 1
ATOM 786 O O . VAL A 1 101 ? 3.750 5.692 -11.878 1.00 63.66 101 VAL A O 1
ATOM 789 N N . TYR A 1 102 ? 4.668 5.008 -13.786 1.00 59.03 102 TYR A N 1
ATOM 790 C CA . TYR A 1 102 ? 3.382 4.685 -14.393 1.00 59.03 102 TYR A CA 1
ATOM 791 C C . TYR A 1 102 ? 3.096 3.203 -14.163 1.00 59.03 102 TYR A C 1
ATOM 793 O O . TYR A 1 102 ? 3.853 2.369 -14.658 1.00 59.03 102 TYR A O 1
ATOM 801 N N . THR A 1 103 ? 2.024 2.865 -13.438 1.00 60.22 103 THR A N 1
ATOM 802 C CA . THR A 1 103 ? 1.590 1.458 -13.366 1.00 60.22 103 THR A CA 1
ATOM 803 C C . THR A 1 103 ? 0.741 1.154 -14.583 1.00 60.22 103 THR A C 1
ATOM 805 O O . THR A 1 103 ? -0.247 1.844 -14.847 1.00 60.22 103 THR A O 1
ATOM 808 N N . SER A 1 104 ? 1.079 0.080 -15.286 1.00 55.25 104 SER A N 1
ATOM 809 C CA . SER A 1 104 ? 0.223 -0.457 -16.343 1.00 55.25 104 SER A CA 1
ATOM 810 C C . SER A 1 104 ? -1.078 -1.053 -15.794 1.00 55.25 104 SER A C 1
ATOM 812 O O . SER A 1 104 ? -2.075 -1.073 -16.503 1.00 55.25 104 SER A O 1
ATOM 814 N N . ILE A 1 105 ? -1.095 -1.492 -14.529 1.00 58.12 105 ILE A N 1
ATOM 815 C CA . ILE A 1 105 ? -2.220 -2.219 -13.916 1.00 58.12 105 ILE A CA 1
ATOM 816 C C . ILE A 1 105 ? -3.472 -1.341 -13.783 1.00 58.12 105 ILE A C 1
ATOM 818 O O . ILE A 1 105 ? -4.587 -1.831 -13.942 1.00 58.12 105 ILE A O 1
ATOM 822 N N . PHE A 1 106 ? -3.301 -0.050 -13.496 1.00 58.19 106 PHE A N 1
ATOM 823 C CA . PHE A 1 106 ? -4.419 0.872 -13.260 1.00 58.19 106 PHE A CA 1
ATOM 824 C C . PHE A 1 106 ? -4.447 2.065 -14.217 1.00 58.19 106 PHE A C 1
ATOM 826 O O . PHE A 1 106 ? -5.265 2.958 -14.039 1.00 58.19 106 PHE A O 1
ATOM 833 N N . HIS A 1 107 ? -3.561 2.103 -15.216 1.00 65.88 107 HIS A N 1
ATOM 834 C CA . HIS A 1 107 ? -3.444 3.195 -16.190 1.00 65.88 107 HIS A CA 1
ATOM 835 C C . HIS A 1 107 ? -3.297 4.608 -15.587 1.00 65.88 107 HIS A C 1
ATOM 837 O O . HIS A 1 107 ? -3.562 5.612 -16.251 1.00 65.88 107 HIS A O 1
ATOM 843 N N . HIS A 1 108 ? -2.821 4.700 -14.346 1.00 67.44 108 HIS A N 1
ATOM 844 C CA . HIS A 1 108 ? -2.628 5.949 -13.619 1.00 67.44 108 HIS A CA 1
ATOM 845 C C . HIS A 1 108 ? -1.150 6.175 -13.292 1.00 67.44 108 HIS A C 1
ATOM 847 O O . HIS A 1 108 ? -0.385 5.236 -13.047 1.00 67.44 108 HIS A O 1
ATOM 853 N N . LYS A 1 109 ? -0.754 7.453 -13.266 1.00 71.75 109 LYS A N 1
ATOM 854 C CA . LYS A 1 109 ? 0.531 7.868 -12.697 1.00 71.75 109 LYS A CA 1
ATOM 855 C C . LYS A 1 109 ? 0.464 7.672 -11.188 1.00 71.75 109 LYS A C 1
ATOM 857 O O . LYS A 1 109 ? -0.442 8.200 -10.549 1.00 71.75 109 LYS A O 1
ATOM 862 N N . ILE A 1 110 ? 1.423 6.938 -10.647 1.00 81.75 110 ILE A N 1
ATOM 863 C CA . ILE A 1 110 ? 1.625 6.811 -9.210 1.00 81.75 110 ILE A CA 1
ATOM 864 C C . ILE A 1 110 ? 2.987 7.377 -8.841 1.00 81.75 110 ILE A C 1
ATOM 866 O O . ILE A 1 110 ? 3.881 7.556 -9.677 1.00 81.75 110 ILE A O 1
ATOM 870 N N . ARG A 1 111 ? 3.171 7.632 -7.557 1.00 84.69 111 ARG A N 1
ATOM 871 C CA . ARG A 1 111 ? 4.465 8.032 -7.036 1.00 84.69 111 ARG A CA 1
ATOM 872 C C . ARG A 1 111 ? 5.372 6.823 -6.836 1.00 84.69 111 ARG A C 1
ATOM 874 O O . ARG A 1 111 ? 4.929 5.754 -6.413 1.00 84.69 111 ARG A O 1
ATOM 881 N N . SER A 1 112 ? 6.661 7.022 -7.094 1.00 82.38 112 SER A N 1
ATOM 882 C CA . SER A 1 112 ? 7.699 6.105 -6.634 1.00 82.38 112 SER A CA 1
ATOM 883 C C . SER A 1 112 ? 7.813 6.224 -5.116 1.00 82.38 112 SER A C 1
ATOM 885 O O . SER A 1 112 ? 8.264 7.246 -4.601 1.00 82.38 112 SER A O 1
ATOM 887 N N . LEU A 1 113 ? 7.360 5.206 -4.386 1.00 86.38 113 LEU A N 1
ATOM 888 C CA . LEU A 1 113 ? 7.533 5.131 -2.939 1.00 86.38 113 LEU A CA 1
ATOM 889 C C . LEU A 1 113 ? 8.607 4.095 -2.634 1.00 86.38 113 LEU A C 1
ATOM 891 O O . LEU A 1 113 ? 8.384 2.891 -2.791 1.00 86.38 113 LEU A O 1
ATOM 895 N N . GLN A 1 114 ? 9.777 4.562 -2.201 1.00 87.44 114 GLN A N 1
ATOM 896 C CA . GLN A 1 114 ? 10.835 3.656 -1.786 1.00 87.44 114 GLN A CA 1
ATOM 897 C C . GLN A 1 114 ? 10.414 2.920 -0.519 1.00 87.44 114 GLN A C 1
ATOM 899 O O . GLN A 1 114 ? 9.805 3.482 0.394 1.00 87.44 114 GLN A O 1
ATOM 904 N N . ARG A 1 115 ? 10.786 1.642 -0.452 1.00 90.88 115 ARG A N 1
ATOM 905 C CA . ARG A 1 115 ? 10.492 0.787 0.701 1.00 90.88 115 ARG A CA 1
ATOM 906 C C . ARG A 1 115 ? 10.985 1.413 2.005 1.00 90.88 115 ARG A C 1
ATOM 908 O O . ARG A 1 115 ? 10.240 1.435 2.977 1.00 90.88 115 ARG A O 1
ATOM 915 N N . LYS A 1 116 ? 12.226 1.913 2.015 1.00 91.31 116 LYS A N 1
ATOM 916 C CA . LYS A 1 116 ? 12.833 2.509 3.209 1.00 91.31 116 LYS A CA 1
ATOM 917 C C . LYS A 1 116 ? 12.039 3.721 3.694 1.00 91.31 116 LYS A C 1
ATOM 919 O O . LYS A 1 116 ? 11.741 3.792 4.875 1.00 91.31 116 LYS A O 1
ATOM 924 N N . ASP A 1 117 ? 11.623 4.602 2.790 1.00 90.31 117 ASP A N 1
ATOM 925 C CA . ASP A 1 117 ? 10.843 5.787 3.155 1.00 90.31 117 ASP A CA 1
ATOM 926 C C . ASP A 1 117 ? 9.498 5.398 3.781 1.00 90.31 117 ASP A C 1
ATOM 928 O O . ASP A 1 117 ? 9.102 5.947 4.809 1.00 90.31 117 ASP A O 1
ATOM 932 N N . ALA A 1 118 ? 8.812 4.403 3.208 1.00 91.00 118 ALA A N 1
ATOM 933 C CA . ALA A 1 118 ? 7.564 3.892 3.768 1.00 91.00 118 ALA A CA 1
ATOM 934 C C . ALA A 1 118 ? 7.762 3.273 5.164 1.00 91.00 118 ALA A C 1
ATOM 936 O O . ALA A 1 118 ? 6.974 3.548 6.071 1.00 91.00 118 ALA A O 1
ATOM 937 N N . GLU A 1 119 ? 8.813 2.466 5.344 1.00 94.62 119 GLU A N 1
ATOM 938 C CA . GLU A 1 119 ? 9.162 1.848 6.630 1.00 94.62 119 GLU A CA 1
ATOM 939 C C . GLU A 1 119 ? 9.548 2.906 7.680 1.00 94.62 119 GLU A C 1
ATOM 941 O O . GLU A 1 119 ? 9.058 2.857 8.807 1.00 94.62 119 GLU A O 1
ATOM 946 N N . ASP A 1 120 ? 10.348 3.908 7.312 1.00 94.62 120 ASP A N 1
ATOM 947 C CA . ASP A 1 120 ? 10.784 4.975 8.216 1.00 94.62 120 ASP A CA 1
ATOM 948 C C . ASP A 1 120 ? 9.585 5.813 8.708 1.00 94.62 120 ASP A C 1
ATOM 950 O O . ASP A 1 120 ? 9.533 6.213 9.877 1.00 94.62 120 ASP A O 1
ATOM 954 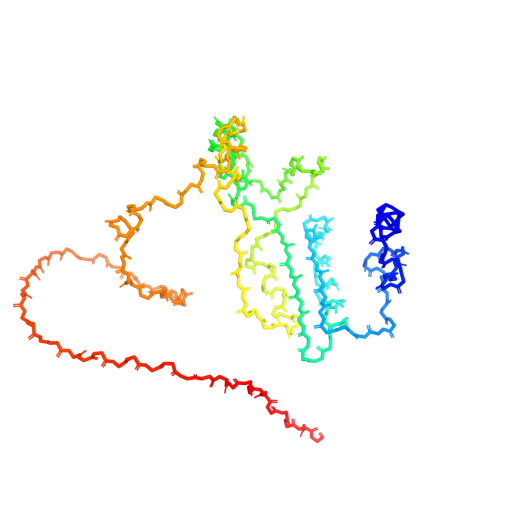N N . VAL A 1 121 ? 8.588 6.073 7.851 1.00 94.38 121 VAL A N 1
ATOM 955 C CA . VAL A 1 121 ? 7.346 6.756 8.263 1.00 94.38 121 VAL A CA 1
ATOM 956 C C . VAL A 1 121 ? 6.483 5.854 9.152 1.00 94.38 121 VAL A C 1
ATOM 958 O O . VAL A 1 121 ? 5.922 6.346 10.133 1.00 94.38 121 VAL A O 1
ATOM 961 N N . ALA A 1 122 ? 6.416 4.550 8.871 1.00 94.94 122 ALA A N 1
ATOM 962 C CA . ALA A 1 122 ? 5.698 3.589 9.710 1.00 94.94 122 ALA A CA 1
ATOM 963 C C . ALA A 1 122 ? 6.275 3.532 11.134 1.00 94.94 122 ALA A C 1
ATOM 965 O O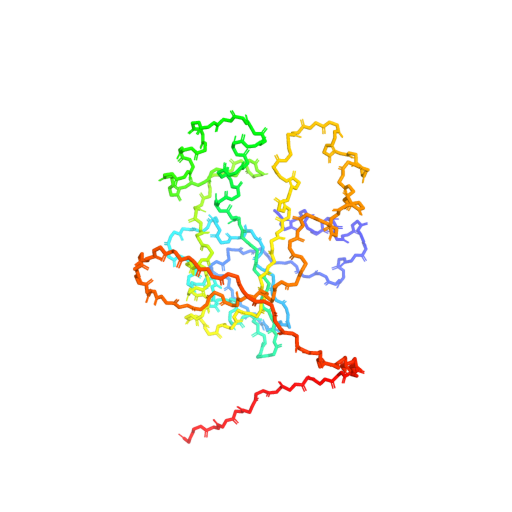 . ALA A 1 122 ? 5.531 3.625 12.113 1.00 94.94 122 ALA A O 1
ATOM 966 N N . VAL A 1 123 ? 7.604 3.460 11.254 1.00 96.56 123 VAL A N 1
ATOM 967 C CA . VAL A 1 123 ? 8.304 3.453 12.548 1.00 96.56 123 VAL A CA 1
ATOM 968 C C . VAL A 1 123 ? 8.047 4.749 13.312 1.00 96.56 123 VAL A C 1
ATOM 970 O O . VAL A 1 123 ? 7.716 4.713 14.497 1.00 96.56 123 VAL A O 1
ATOM 973 N N . LYS A 1 124 ? 8.094 5.904 12.636 1.00 95.88 124 LYS A N 1
ATOM 974 C CA . LYS A 1 124 ? 7.750 7.202 13.247 1.00 95.88 124 LYS A CA 1
ATOM 975 C C . LYS A 1 124 ? 6.294 7.281 13.720 1.00 95.88 124 LYS A C 1
ATOM 977 O O . LYS A 1 124 ? 6.004 8.051 14.630 1.00 95.88 124 LYS A O 1
ATOM 982 N N . ALA A 1 125 ? 5.390 6.505 13.124 1.00 94.56 125 ALA A N 1
ATOM 983 C CA . ALA A 1 125 ? 4.002 6.376 13.565 1.00 94.56 125 ALA A CA 1
ATOM 984 C C . ALA A 1 125 ? 3.809 5.338 14.694 1.00 94.56 125 ALA A C 1
ATOM 986 O O . ALA A 1 125 ? 2.685 5.132 15.153 1.00 94.56 125 ALA A O 1
ATOM 987 N N . GLY A 1 126 ? 4.889 4.704 15.164 1.00 95.12 126 GLY A N 1
ATOM 988 C CA . GLY A 1 126 ? 4.875 3.758 16.280 1.00 95.12 126 GLY A CA 1
ATOM 989 C C . GLY A 1 126 ? 4.641 2.301 15.882 1.00 95.12 126 GLY A C 1
ATOM 990 O O . GLY A 1 126 ? 4.302 1.497 16.750 1.00 95.12 126 GLY A O 1
ATOM 991 N N . PHE A 1 127 ? 4.798 1.950 14.603 1.00 96.44 127 PHE A N 1
ATOM 992 C CA . PHE A 1 127 ? 4.781 0.555 14.161 1.00 96.44 127 PHE A CA 1
ATOM 993 C C . PHE A 1 127 ? 6.161 -0.100 14.276 1.00 96.44 127 PHE A C 1
ATOM 995 O O . PHE A 1 127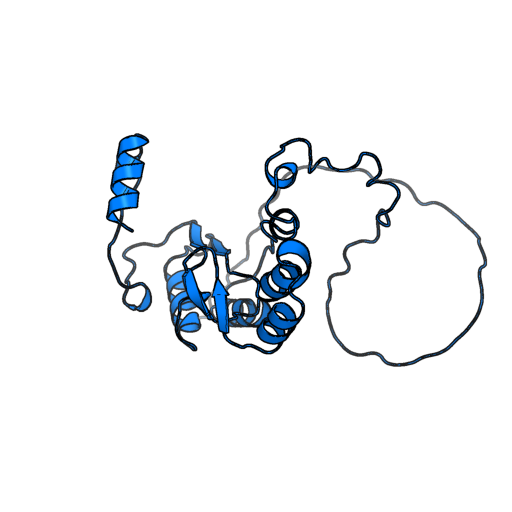 ? 7.194 0.535 14.072 1.00 96.44 127 PHE A O 1
ATOM 1002 N N . GLU A 1 128 ? 6.165 -1.407 14.522 1.00 95.94 128 GLU A N 1
ATOM 1003 C CA . GLU A 1 128 ? 7.335 -2.273 14.379 1.00 95.94 128 GLU A CA 1
ATOM 1004 C C . GLU A 1 128 ? 7.183 -3.102 13.094 1.00 95.94 128 GLU A C 1
ATOM 1006 O O . GLU A 1 128 ? 6.168 -3.772 12.892 1.00 95.94 128 GLU A O 1
ATOM 1011 N N . VAL A 1 129 ? 8.173 -3.055 12.197 1.00 96.00 129 VAL A N 1
ATOM 1012 C CA . VAL A 1 129 ? 8.138 -3.825 10.943 1.00 96.00 129 VAL A CA 1
ATOM 1013 C C . VAL A 1 129 ? 8.566 -5.266 11.218 1.00 96.00 129 VAL A C 1
ATOM 1015 O O . VAL A 1 129 ? 9.755 -5.564 11.297 1.00 96.00 129 VAL A O 1
ATOM 1018 N N . THR A 1 130 ? 7.597 -6.173 11.326 1.00 96.38 130 THR A N 1
ATOM 1019 C CA . THR A 1 130 ? 7.848 -7.577 11.703 1.00 96.38 130 THR A CA 1
ATOM 1020 C C . THR A 1 130 ? 8.184 -8.489 10.526 1.00 96.38 130 THR A C 1
ATOM 1022 O O . THR A 1 130 ? 8.882 -9.489 10.692 1.00 96.38 130 THR A O 1
ATOM 1025 N N . ARG A 1 131 ? 7.685 -8.189 9.319 1.00 95.19 131 ARG A N 1
ATOM 1026 C CA . ARG A 1 131 ? 7.883 -9.053 8.149 1.00 95.19 131 ARG A CA 1
ATOM 1027 C C . ARG A 1 131 ? 7.913 -8.270 6.845 1.00 95.19 131 ARG A C 1
ATOM 1029 O O . ARG A 1 131 ? 7.197 -7.291 6.669 1.00 95.19 131 ARG A O 1
ATOM 1036 N N . ARG A 1 132 ? 8.717 -8.767 5.904 1.00 94.81 132 ARG A N 1
ATOM 1037 C CA . ARG A 1 132 ? 8.817 -8.273 4.527 1.00 94.81 132 ARG A CA 1
ATOM 1038 C C . ARG A 1 132 ? 8.589 -9.435 3.572 1.00 94.81 132 ARG A C 1
ATOM 1040 O O . ARG A 1 132 ? 9.182 -10.497 3.747 1.00 94.81 132 ARG A O 1
ATOM 1047 N N . ILE A 1 133 ? 7.707 -9.247 2.595 1.00 94.12 133 ILE A N 1
ATOM 1048 C CA . ILE A 1 133 ? 7.359 -10.278 1.614 1.00 94.12 133 ILE A CA 1
ATOM 1049 C C . ILE A 1 133 ? 7.324 -9.625 0.236 1.00 94.12 133 ILE A C 1
ATOM 1051 O O . ILE A 1 133 ? 6.575 -8.678 0.016 1.00 94.12 133 ILE A O 1
ATOM 1055 N N . GLY A 1 134 ? 8.139 -10.136 -0.687 1.00 91.81 134 GLY A N 1
ATOM 1056 C CA . GLY A 1 134 ? 8.047 -9.781 -2.098 1.00 91.81 134 GLY A CA 1
ATOM 1057 C C . GLY A 1 134 ? 6.883 -10.524 -2.747 1.00 91.81 134 GLY A C 1
ATOM 1058 O O . GLY A 1 134 ? 6.774 -11.742 -2.615 1.00 91.81 134 GLY A O 1
ATOM 1059 N N . LEU A 1 135 ? 6.020 -9.798 -3.451 1.00 90.62 135 LEU A N 1
ATOM 1060 C CA . LEU A 1 135 ? 4.933 -10.378 -4.235 1.00 90.62 135 LEU A CA 1
ATOM 1061 C C . LEU A 1 135 ? 5.343 -10.411 -5.704 1.00 90.62 135 LEU A C 1
ATOM 1063 O O . LEU A 1 135 ? 5.971 -9.474 -6.185 1.00 90.62 135 LEU A O 1
ATOM 1067 N N . ARG A 1 136 ? 4.988 -11.496 -6.404 1.00 88.25 136 ARG A N 1
ATOM 1068 C CA . ARG A 1 136 ? 5.164 -11.643 -7.862 1.00 88.25 136 ARG A CA 1
ATOM 1069 C C . ARG A 1 136 ? 6.599 -11.438 -8.388 1.00 88.25 136 ARG A C 1
ATOM 1071 O O . ARG A 1 136 ? 6.791 -11.127 -9.556 1.00 88.25 136 ARG A O 1
ATOM 1078 N N . VAL A 1 137 ? 7.607 -11.713 -7.555 1.00 88.25 137 VAL A N 1
ATOM 1079 C CA . VAL A 1 137 ? 9.032 -11.404 -7.810 1.00 88.25 137 VAL A CA 1
ATOM 1080 C C . VAL A 1 137 ? 9.560 -11.927 -9.154 1.00 88.25 137 VAL A C 1
ATOM 1082 O O . VAL A 1 137 ? 10.377 -11.264 -9.779 1.00 88.25 137 VAL A O 1
ATOM 1085 N N . ALA A 1 138 ? 9.107 -13.103 -9.598 1.00 85.50 138 ALA A N 1
ATOM 1086 C CA . ALA A 1 138 ? 9.559 -13.706 -10.853 1.00 85.50 138 ALA A CA 1
ATOM 1087 C C . ALA A 1 138 ? 8.553 -13.544 -12.001 1.00 85.50 138 ALA A C 1
ATOM 1089 O O . ALA A 1 138 ? 8.938 -13.235 -13.123 1.00 85.50 138 ALA A O 1
ATOM 1090 N N . VAL A 1 139 ? 7.259 -13.745 -11.728 1.00 85.56 139 VAL A N 1
ATOM 1091 C CA . VAL A 1 139 ? 6.223 -13.815 -12.773 1.00 85.56 139 VAL A CA 1
ATOM 1092 C C . VAL A 1 139 ? 6.072 -12.505 -13.551 1.00 85.56 139 VAL A C 1
ATOM 1094 O O . VAL A 1 139 ? 5.714 -12.532 -14.726 1.00 85.56 139 VAL A O 1
ATOM 1097 N N . ASP A 1 140 ? 6.378 -11.365 -12.928 1.00 85.31 140 ASP A N 1
ATOM 1098 C CA . ASP A 1 140 ? 6.276 -10.056 -13.583 1.00 85.31 140 ASP A CA 1
ATOM 1099 C C . ASP A 1 140 ? 7.449 -9.739 -14.512 1.00 85.31 140 ASP A C 1
ATOM 1101 O O . ASP A 1 140 ? 7.316 -8.869 -15.370 1.00 85.31 140 ASP A O 1
ATOM 1105 N N . LEU A 1 141 ? 8.554 -10.480 -14.391 1.00 87.31 141 LEU A N 1
ATOM 1106 C CA . LEU A 1 141 ? 9.734 -10.343 -15.246 1.00 87.31 141 LEU A CA 1
ATOM 1107 C C . LEU A 1 141 ? 9.666 -11.226 -16.494 1.00 87.31 141 LEU A C 1
ATOM 1109 O O . LEU A 1 141 ? 10.474 -11.059 -17.403 1.00 87.31 141 LEU A O 1
ATOM 1113 N N . LEU A 1 142 ? 8.725 -12.172 -16.540 1.00 85.56 142 LEU A N 1
ATOM 1114 C CA . LEU A 1 142 ? 8.515 -13.010 -17.712 1.00 85.56 142 LEU A CA 1
ATOM 1115 C C . LEU A 1 142 ? 7.787 -12.206 -18.800 1.00 85.56 142 LEU A C 1
ATOM 1117 O O . LEU A 1 142 ? 6.757 -11.591 -18.484 1.00 85.56 142 LEU A O 1
ATOM 1121 N N . PRO A 1 143 ? 8.258 -12.256 -20.063 1.00 84.44 143 PRO A N 1
ATOM 1122 C CA . PRO A 1 143 ? 7.504 -11.763 -21.211 1.00 84.44 143 PRO A CA 1
ATOM 1123 C C . PRO A 1 143 ? 6.070 -12.302 -21.198 1.00 84.44 143 PRO A C 1
ATOM 1125 O O . PRO A 1 143 ? 5.844 -13.473 -20.873 1.00 84.44 143 PRO A O 1
ATOM 1128 N N . ASP A 1 144 ? 5.096 -11.457 -21.539 1.00 76.69 144 ASP A N 1
ATOM 1129 C CA . ASP A 1 144 ? 3.704 -11.892 -21.671 1.00 76.69 144 ASP A CA 1
ATOM 1130 C C . ASP A 1 144 ? 3.587 -12.837 -22.873 1.00 76.69 144 ASP A C 1
ATOM 1132 O O . ASP A 1 144 ? 3.582 -12.429 -24.032 1.00 76.69 144 ASP A O 1
ATOM 1136 N N . GLY A 1 145 ? 3.537 -14.132 -22.578 1.00 79.62 145 GLY A N 1
ATOM 1137 C CA . GLY A 1 145 ? 3.495 -15.198 -23.566 1.00 79.62 145 GLY A CA 1
ATOM 1138 C C . GLY A 1 145 ? 2.946 -16.492 -22.970 1.00 79.62 145 GLY A C 1
ATOM 1139 O O . GLY A 1 145 ? 2.719 -16.577 -21.761 1.00 79.62 145 GLY A O 1
ATOM 1140 N N . PRO A 1 146 ? 2.739 -17.531 -23.795 1.00 76.50 146 PRO A N 1
ATOM 1141 C CA . PRO A 1 146 ? 2.117 -18.785 -23.365 1.00 76.50 146 PRO A CA 1
ATOM 1142 C C . PRO A 1 146 ? 2.850 -19.440 -22.185 1.00 76.50 146 PRO A C 1
ATOM 1144 O O . PRO A 1 146 ? 2.203 -19.971 -21.288 1.00 76.50 146 PRO A O 1
AT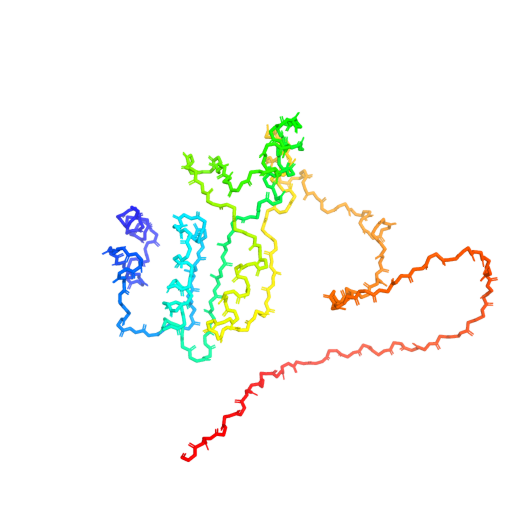OM 1147 N N . ALA A 1 147 ? 4.178 -19.300 -22.115 1.00 75.06 147 ALA A N 1
ATOM 1148 C CA . ALA A 1 147 ? 4.981 -19.776 -20.989 1.00 75.06 147 ALA A CA 1
ATOM 1149 C C . ALA A 1 147 ? 4.606 -19.119 -19.647 1.00 75.06 147 ALA A C 1
ATOM 1151 O O . ALA A 1 147 ? 4.717 -19.748 -18.607 1.00 75.06 147 ALA A O 1
ATOM 1152 N N . LYS A 1 148 ? 4.123 -17.874 -19.626 1.00 76.19 148 LYS A N 1
ATOM 1153 C CA . LYS A 1 148 ? 3.704 -17.212 -18.381 1.00 76.19 148 LYS A CA 1
ATOM 1154 C C . LYS A 1 148 ? 2.392 -17.772 -17.824 1.00 76.19 148 LYS A C 1
ATOM 1156 O O . LYS A 1 148 ? 2.150 -17.696 -16.621 1.00 76.19 148 LYS A O 1
ATOM 1161 N N . HIS A 1 149 ? 1.542 -18.305 -18.700 1.00 78.69 149 HIS A N 1
ATOM 1162 C CA . HIS A 1 149 ? 0.229 -18.846 -18.349 1.00 78.69 149 HIS A CA 1
ATOM 1163 C C . HIS A 1 149 ? 0.236 -20.363 -18.148 1.00 78.69 149 HIS A C 1
ATOM 1165 O O . HIS A 1 149 ? -0.760 -20.908 -17.676 1.00 78.69 149 HIS A O 1
ATOM 1171 N N . ASP A 1 150 ? 1.340 -21.032 -18.482 1.00 76.50 150 ASP A N 1
ATOM 1172 C CA . ASP A 1 150 ? 1.526 -22.459 -18.259 1.00 76.50 150 ASP A CA 1
ATOM 1173 C C . ASP A 1 150 ? 1.860 -22.736 -16.776 1.00 76.50 150 ASP A C 1
ATOM 1175 O O . ASP A 1 150 ? 2.926 -22.334 -16.295 1.00 76.50 150 ASP A O 1
ATOM 1179 N N . PRO A 1 151 ? 0.997 -23.459 -16.035 1.00 70.12 151 PRO A N 1
ATOM 1180 C CA . PRO A 1 151 ? 1.274 -23.862 -14.655 1.00 70.12 151 PRO A CA 1
ATOM 1181 C C . PRO A 1 151 ? 2.556 -24.702 -14.504 1.00 70.12 151 PRO A C 1
ATOM 1183 O O . PRO A 1 151 ? 3.106 -24.788 -13.405 1.00 70.12 151 PRO A O 1
ATOM 1186 N N . GLY A 1 152 ? 3.032 -25.333 -15.585 1.00 71.31 152 GLY A N 1
ATOM 1187 C CA . GLY A 1 152 ? 4.265 -26.120 -15.647 1.00 71.31 152 GLY A CA 1
ATOM 1188 C C . GLY A 1 152 ? 5.532 -25.321 -15.970 1.00 71.31 152 GLY A C 1
ATOM 1189 O O . GLY A 1 152 ? 6.631 -25.841 -15.781 1.00 71.31 152 GLY A O 1
ATOM 1190 N N . ALA A 1 153 ? 5.425 -24.065 -16.408 1.00 64.44 153 ALA A N 1
ATOM 1191 C CA . ALA A 1 153 ? 6.591 -23.280 -16.822 1.00 64.44 153 ALA A CA 1
ATOM 1192 C C . ALA A 1 153 ? 7.414 -22.733 -15.647 1.00 64.44 153 ALA A C 1
ATOM 1194 O O . ALA A 1 153 ? 8.619 -22.521 -15.778 1.00 64.44 153 ALA A O 1
ATOM 1195 N N . ILE A 1 154 ? 6.787 -22.534 -14.483 1.00 57.75 154 ILE A N 1
ATOM 1196 C CA . ILE A 1 154 ? 7.468 -22.142 -13.243 1.00 57.75 154 ILE A CA 1
ATOM 1197 C C . ILE A 1 154 ? 7.494 -23.347 -12.301 1.00 57.75 154 ILE A C 1
ATOM 1199 O O . ILE A 1 154 ? 6.866 -23.366 -11.245 1.00 57.75 154 ILE A O 1
ATOM 1203 N N . GLN A 1 155 ? 8.219 -24.388 -12.697 1.00 56.28 155 GLN A N 1
ATOM 1204 C CA . GLN A 1 155 ? 8.579 -25.471 -11.787 1.00 56.28 155 GLN A CA 1
ATOM 1205 C C . GLN A 1 155 ? 9.839 -25.047 -11.023 1.00 56.28 155 GLN A C 1
ATOM 1207 O O . GLN A 1 155 ? 10.799 -24.588 -11.654 1.00 56.28 155 GLN A O 1
ATOM 1212 N N . PRO A 1 156 ? 9.897 -25.191 -9.685 1.00 50.12 156 PRO A N 1
ATOM 1213 C CA . PRO A 1 156 ? 11.175 -25.123 -8.998 1.00 50.12 156 PRO A CA 1
ATOM 1214 C C . PRO A 1 156 ? 12.041 -26.211 -9.622 1.00 50.12 156 PRO A C 1
ATOM 1216 O O . PRO A 1 156 ? 11.703 -27.393 -9.551 1.00 50.12 156 PRO A O 1
ATOM 1219 N N . SER A 1 157 ? 13.118 -25.823 -10.305 1.00 46.81 157 SER A N 1
ATOM 1220 C CA . SER A 1 157 ? 13.990 -26.818 -10.907 1.00 46.81 157 SER A CA 1
ATOM 1221 C C . SER A 1 157 ? 14.428 -27.776 -9.798 1.00 46.81 157 SER A C 1
ATOM 1223 O O . SER A 1 157 ? 14.864 -27.361 -8.718 1.00 46.81 157 SER A O 1
ATOM 1225 N N . SER A 1 158 ? 14.320 -29.077 -10.059 1.00 48.44 158 SER A N 1
ATOM 1226 C CA . SER A 1 158 ? 14.860 -30.139 -9.199 1.00 48.44 158 SER A CA 1
ATOM 1227 C C . SER A 1 158 ? 16.376 -30.002 -8.974 1.00 48.44 158 SER A C 1
ATOM 1229 O O . SER A 1 158 ? 16.950 -30.696 -8.143 1.00 48.44 158 SER A O 1
ATOM 1231 N N . ASN A 1 159 ? 17.011 -29.061 -9.681 1.00 42.12 159 ASN A N 1
ATOM 1232 C CA . ASN A 1 159 ? 18.412 -28.677 -9.594 1.00 42.12 159 ASN A CA 1
ATOM 1233 C C . ASN A 1 159 ? 18.657 -27.404 -8.747 1.00 42.12 159 ASN A C 1
ATOM 1235 O O . ASN A 1 159 ? 19.766 -26.874 -8.716 1.00 42.12 159 ASN A O 1
ATOM 1239 N N . SER A 1 160 ? 17.642 -26.882 -8.048 1.00 41.50 160 SER A N 1
ATOM 1240 C CA . SER A 1 160 ? 17.779 -25.710 -7.162 1.00 41.50 160 SER A CA 1
ATOM 1241 C C . SER A 1 160 ? 18.607 -25.980 -5.896 1.00 41.50 160 SER A C 1
ATOM 1243 O O . SER A 1 160 ? 19.029 -25.033 -5.235 1.00 41.50 160 SER A O 1
ATOM 1245 N N . SER A 1 161 ? 18.922 -27.243 -5.594 1.00 39.28 161 SER A N 1
ATOM 1246 C CA . SER A 1 161 ? 19.824 -27.636 -4.504 1.00 39.28 161 SER A CA 1
ATOM 1247 C C . SER A 1 161 ? 21.318 -27.503 -4.833 1.00 39.28 161 SER A C 1
ATOM 1249 O O . SER A 1 161 ? 22.125 -27.551 -3.909 1.00 39.28 161 SER A O 1
ATOM 1251 N N . SER A 1 162 ? 21.708 -27.334 -6.105 1.00 36.59 162 SER A N 1
ATOM 1252 C CA . SER A 1 162 ? 23.119 -27.404 -6.529 1.00 36.59 162 SER A CA 1
ATOM 1253 C C . SER A 1 162 ? 23.707 -26.093 -7.071 1.00 36.59 162 SER A C 1
ATOM 1255 O O . SER A 1 162 ? 24.917 -26.022 -7.283 1.00 36.59 162 SER A O 1
ATOM 1257 N N . ARG A 1 163 ? 22.899 -25.036 -7.269 1.00 35.53 163 ARG A N 1
ATOM 1258 C CA . ARG A 1 163 ? 23.381 -23.739 -7.802 1.00 35.53 163 ARG A CA 1
ATOM 1259 C C . ARG A 1 163 ? 23.083 -22.510 -6.941 1.00 35.53 163 ARG A C 1
ATOM 1261 O O . ARG A 1 163 ? 23.657 -21.453 -7.178 1.00 35.53 163 ARG A O 1
ATOM 1268 N N . TRP A 1 164 ? 22.237 -22.645 -5.927 1.00 31.11 164 TRP A N 1
ATOM 1269 C CA . TRP A 1 164 ? 22.150 -21.665 -4.848 1.00 31.11 164 TRP A CA 1
ATOM 1270 C C . TRP A 1 164 ? 23.118 -22.120 -3.758 1.00 31.11 164 TRP A C 1
ATOM 1272 O O . TRP A 1 164 ? 23.050 -23.298 -3.404 1.00 31.11 164 TRP A O 1
ATOM 1282 N N . PRO A 1 165 ? 24.025 -21.271 -3.233 1.00 30.59 165 PRO A N 1
ATOM 1283 C CA . PRO A 1 165 ? 24.866 -21.670 -2.115 1.00 30.59 165 PRO A CA 1
ATOM 1284 C C . PRO A 1 165 ? 23.949 -22.062 -0.958 1.00 30.59 165 PRO A C 1
ATOM 1286 O O . PRO A 1 165 ? 23.315 -21.230 -0.307 1.00 30.59 165 PRO A O 1
ATOM 1289 N N . SER A 1 166 ? 23.811 -23.368 -0.755 1.00 39.75 166 SER A N 1
ATOM 1290 C CA . SER A 1 166 ? 23.039 -23.913 0.337 1.00 39.75 166 SER A CA 1
ATOM 1291 C C . SER A 1 166 ? 23.731 -23.505 1.632 1.00 39.75 166 SER A C 1
ATOM 1293 O O . SER A 1 166 ? 24.884 -23.866 1.851 1.00 39.75 166 SER A O 1
ATOM 1295 N N . LYS A 1 167 ? 22.987 -22.802 2.490 1.00 41.78 167 LYS A N 1
ATOM 1296 C CA . LYS A 1 167 ? 23.346 -22.454 3.871 1.00 41.78 167 LYS A CA 1
ATOM 1297 C C . LYS A 1 167 ? 24.540 -21.506 4.018 1.00 41.78 167 LYS A C 1
ATOM 1299 O O . LYS A 1 167 ? 25.534 -21.846 4.649 1.00 41.78 167 LYS A O 1
ATOM 1304 N N . SER A 1 168 ? 24.341 -20.261 3.607 1.00 33.81 168 SER A N 1
ATOM 1305 C CA . SER A 1 168 ? 24.745 -19.157 4.482 1.00 33.81 168 SER A CA 1
ATOM 1306 C C . SER A 1 168 ? 23.485 -18.659 5.192 1.00 33.81 168 SER A C 1
ATOM 1308 O O . SER A 1 168 ? 22.448 -18.536 4.530 1.00 33.81 168 SER A O 1
ATOM 1310 N N . PRO A 1 169 ? 23.498 -18.425 6.516 1.00 33.06 169 PRO A N 1
ATOM 1311 C CA . PRO A 1 169 ? 22.405 -17.699 7.148 1.00 33.06 169 PRO A CA 1
ATOM 1312 C C . PRO A 1 169 ? 22.232 -16.376 6.396 1.00 33.06 169 PRO A C 1
ATOM 1314 O O . PRO A 1 169 ? 23.223 -15.750 6.025 1.00 33.06 169 PRO A O 1
ATOM 1317 N N . ILE A 1 170 ? 20.984 -15.980 6.135 1.00 32.84 170 ILE A N 1
ATOM 1318 C CA . ILE A 1 170 ? 20.673 -14.596 5.774 1.00 32.84 170 ILE A CA 1
ATOM 1319 C C . ILE A 1 170 ? 21.283 -13.750 6.891 1.00 32.84 170 ILE A C 1
ATOM 1321 O O . ILE A 1 170 ? 20.768 -13.726 8.007 1.00 32.84 170 ILE A O 1
ATOM 1325 N N . SER A 1 171 ? 22.439 -13.146 6.620 1.00 30.80 171 SER A N 1
ATOM 1326 C CA . SER A 1 171 ? 22.976 -12.096 7.461 1.00 30.80 171 SER A CA 1
ATOM 1327 C C . SER A 1 171 ? 21.957 -10.974 7.392 1.00 30.80 171 SER A C 1
ATOM 1329 O O . SER A 1 171 ? 21.613 -10.494 6.306 1.00 30.80 171 SER A O 1
ATOM 1331 N N . THR A 1 172 ? 21.416 -10.611 8.546 1.00 29.44 172 THR A N 1
ATOM 1332 C CA . THR A 1 172 ? 20.752 -9.331 8.724 1.00 29.44 172 THR A CA 1
ATOM 1333 C C . THR A 1 172 ? 21.693 -8.265 8.170 1.00 29.44 172 THR A C 1
ATOM 1335 O O . THR A 1 172 ? 22.862 -8.195 8.542 1.00 29.44 172 THR A O 1
ATOM 1338 N N . TRP A 1 173 ? 21.220 -7.513 7.179 1.00 29.50 173 TRP A N 1
ATOM 1339 C CA . TRP A 1 173 ? 21.938 -6.351 6.671 1.00 29.50 173 TRP A CA 1
ATOM 1340 C C . TRP A 1 173 ? 21.792 -5.241 7.709 1.00 29.50 173 TRP A C 1
ATOM 1342 O O . TRP A 1 173 ? 20.936 -4.373 7.562 1.00 29.50 173 TRP A O 1
ATOM 1352 N N . ASP A 1 174 ? 22.593 -5.335 8.767 1.00 28.30 174 ASP A N 1
ATOM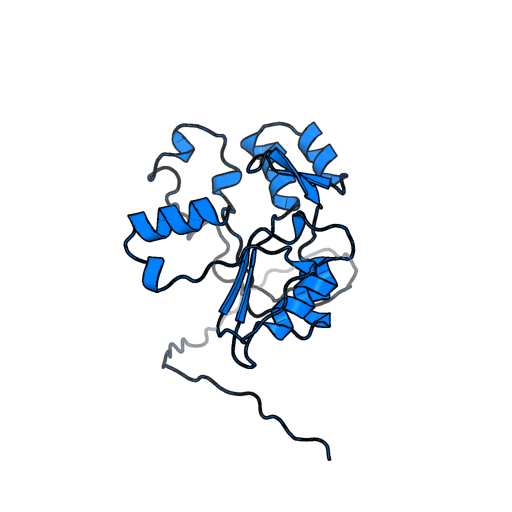 1353 C CA . ASP A 1 174 ? 22.804 -4.277 9.743 1.00 28.30 174 ASP A CA 1
ATOM 1354 C C . ASP A 1 174 ? 24.189 -3.652 9.509 1.00 28.30 174 ASP A C 1
ATOM 1356 O O . ASP A 1 174 ? 25.221 -4.288 9.713 1.00 28.30 174 ASP A O 1
ATOM 1360 N N . GLU A 1 175 ? 24.137 -2.374 9.120 1.00 32.88 175 GLU A N 1
ATOM 1361 C CA . GLU A 1 175 ? 25.062 -1.286 9.482 1.00 32.88 175 GLU A CA 1
ATOM 1362 C C . GLU A 1 175 ? 26.410 -1.100 8.720 1.00 32.88 175 GLU A C 1
ATOM 1364 O O . GLU A 1 175 ? 26.885 -1.986 8.008 1.00 32.88 175 GLU A O 1
ATOM 1369 N N . PRO A 1 176 ? 26.962 0.141 8.745 1.00 41.31 176 PRO A N 1
ATOM 1370 C CA . PRO A 1 176 ? 27.698 0.748 7.639 1.00 41.31 176 PRO A CA 1
ATOM 1371 C C . PRO A 1 176 ? 29.225 0.733 7.804 1.00 41.31 176 PRO A C 1
ATOM 1373 O O . PRO A 1 176 ? 29.755 0.767 8.906 1.00 41.31 176 PRO A O 1
ATOM 1376 N N . GLY A 1 177 ? 29.922 0.828 6.667 1.00 34.47 177 GLY A N 1
ATOM 1377 C CA . GLY A 1 177 ? 31.286 1.354 6.578 1.00 34.47 177 GLY A CA 1
ATOM 1378 C C . GLY A 1 177 ? 32.402 0.468 7.138 1.00 34.47 177 GLY A C 1
ATOM 1379 O O . GLY A 1 177 ? 32.785 0.595 8.292 1.00 34.47 177 GLY A O 1
ATOM 1380 N N . SER A 1 178 ? 33.075 -0.287 6.269 1.00 33.44 178 SER A N 1
ATOM 1381 C CA . SER A 1 178 ? 34.514 -0.511 6.437 1.00 33.44 178 SER A CA 1
ATOM 1382 C C . SER A 1 178 ? 35.189 -0.713 5.088 1.00 33.44 178 SER A C 1
ATOM 1384 O O . SER A 1 178 ? 34.807 -1.568 4.291 1.00 33.44 178 SER A O 1
ATOM 1386 N N . SER A 1 179 ? 36.177 0.134 4.856 1.00 30.73 179 SER A N 1
ATOM 1387 C CA . SER A 1 179 ? 37.058 0.208 3.708 1.00 30.73 179 SER A CA 1
ATOM 1388 C C . SER A 1 179 ? 38.054 -0.954 3.620 1.00 30.73 179 SER A C 1
ATOM 1390 O O . SER A 1 179 ? 38.255 -1.697 4.576 1.00 30.73 179 SER A O 1
ATOM 1392 N N . CYS A 1 180 ? 38.777 -0.929 2.497 1.00 26.22 180 CYS A N 1
ATOM 1393 C CA . CYS A 1 180 ? 40.132 -1.437 2.263 1.00 26.22 180 CYS A CA 1
ATOM 1394 C C . CYS A 1 180 ? 40.252 -2.777 1.527 1.00 26.22 180 CYS A C 1
ATOM 1396 O O . CYS A 1 180 ? 40.005 -3.855 2.055 1.00 26.22 180 CYS A O 1
ATOM 1398 N N . CYS A 1 181 ? 40.752 -2.649 0.296 1.00 28.77 181 CYS A N 1
ATOM 1399 C CA . CYS A 1 181 ? 41.635 -3.590 -0.384 1.00 28.77 181 CYS A CA 1
ATOM 1400 C C . CYS A 1 181 ? 42.648 -4.222 0.586 1.00 28.77 181 CYS A C 1
ATOM 1402 O O . CYS A 1 181 ? 43.194 -3.461 1.378 1.00 28.77 181 CYS A O 1
ATOM 1404 N N . VAL A 1 182 ? 42.954 -5.523 0.454 1.00 31.97 182 VAL A N 1
ATOM 1405 C CA . VAL A 1 182 ? 44.298 -6.079 0.151 1.00 31.97 182 VAL A CA 1
ATOM 1406 C C . VAL A 1 182 ? 44.137 -7.519 -0.375 1.00 31.97 182 VAL A C 1
ATOM 1408 O O . VAL A 1 182 ? 43.266 -8.268 0.064 1.00 31.97 182 VAL A O 1
ATOM 1411 N N . ASP A 1 183 ? 44.994 -7.858 -1.332 1.00 28.28 183 ASP A N 1
ATOM 1412 C CA . ASP A 1 183 ? 45.279 -9.154 -1.942 1.00 28.28 183 ASP A CA 1
ATOM 1413 C C . ASP A 1 183 ? 45.580 -10.328 -0.983 1.00 28.28 183 ASP A C 1
ATOM 1415 O O . ASP A 1 183 ? 46.133 -10.153 0.097 1.00 28.28 183 ASP A O 1
ATOM 1419 N N . GLY A 1 184 ? 45.391 -11.550 -1.503 1.00 27.23 184 GLY A N 1
ATOM 1420 C CA . GLY A 1 184 ? 46.442 -12.576 -1.455 1.00 27.23 184 GLY A CA 1
ATOM 1421 C C . GLY A 1 184 ? 46.427 -13.638 -0.341 1.00 27.23 184 GLY A C 1
ATOM 1422 O O . GLY A 1 184 ? 46.782 -13.375 0.797 1.00 27.23 184 GLY A O 1
ATOM 1423 N N . ALA A 1 185 ? 46.246 -14.887 -0.794 1.00 27.80 185 ALA A N 1
ATOM 1424 C CA . ALA A 1 185 ? 46.810 -16.143 -0.269 1.00 27.80 185 ALA A CA 1
ATOM 1425 C C . ALA A 1 185 ? 46.132 -16.884 0.907 1.00 27.80 185 ALA A C 1
ATOM 1427 O O . ALA A 1 185 ? 45.860 -16.340 1.969 1.00 27.80 185 ALA A O 1
ATOM 1428 N N . GLY A 1 186 ? 46.019 -18.211 0.731 1.00 26.67 186 GLY A N 1
ATOM 1429 C CA . GLY A 1 186 ? 46.168 -19.175 1.829 1.00 26.67 186 GLY A CA 1
ATOM 1430 C C . GLY A 1 186 ? 44.983 -20.098 2.105 1.00 26.67 186 GLY A C 1
ATOM 1431 O O . GLY A 1 186 ? 44.250 -19.904 3.066 1.00 26.67 186 GLY A O 1
ATOM 1432 N N . TYR A 1 187 ? 44.847 -21.167 1.318 1.00 25.86 187 TYR A N 1
ATOM 1433 C CA . TYR A 1 187 ? 44.074 -22.353 1.693 1.00 25.86 187 TYR A CA 1
ATOM 1434 C C . TYR A 1 187 ? 44.882 -23.188 2.699 1.00 25.86 187 TYR A C 1
ATOM 1436 O O . TYR A 1 187 ? 46.043 -23.494 2.434 1.00 25.86 187 TYR A O 1
ATOM 1444 N N . SER A 1 188 ? 44.275 -23.613 3.810 1.00 30.17 188 SER A N 1
ATOM 1445 C CA . SER A 1 188 ? 44.748 -24.782 4.561 1.00 30.17 188 SER A CA 1
ATOM 1446 C C . SER A 1 188 ? 43.580 -25.482 5.275 1.00 30.17 188 SER A C 1
ATOM 1448 O O . SER A 1 188 ? 42.811 -24.805 5.962 1.00 30.17 188 SER A O 1
ATOM 1450 N N . PRO A 1 189 ? 43.407 -26.810 5.113 1.00 36.47 189 PRO A N 1
ATOM 1451 C CA . PRO A 1 189 ? 42.299 -27.562 5.684 1.00 36.47 189 PRO A CA 1
ATOM 1452 C C . PRO A 1 189 ? 42.730 -28.333 6.943 1.00 36.47 189 PRO A C 1
ATOM 1454 O O . PRO A 1 189 ? 43.629 -29.170 6.897 1.00 36.47 189 PRO A O 1
ATOM 1457 N N . SER A 1 190 ? 42.036 -28.144 8.061 1.00 35.34 190 SER A N 1
ATOM 1458 C CA . SER A 1 190 ? 42.048 -29.113 9.162 1.00 35.34 190 SER A CA 1
ATOM 1459 C C . SER A 1 190 ? 40.707 -29.082 9.892 1.00 35.34 190 SER A C 1
ATOM 1461 O O . SER A 1 190 ? 40.191 -28.034 10.273 1.00 35.34 190 SER A O 1
ATOM 1463 N N . GLY A 1 191 ? 40.071 -30.251 9.968 1.00 29.67 191 GLY A N 1
ATOM 1464 C CA . GLY A 1 191 ? 38.714 -30.403 10.472 1.00 29.67 191 GLY A CA 1
ATOM 1465 C C . GLY A 1 191 ? 38.618 -30.480 11.993 1.00 29.67 191 GLY A C 1
ATOM 1466 O O . GLY A 1 191 ? 39.586 -30.778 12.680 1.00 29.67 191 GLY A O 1
ATOM 1467 N N . GLN A 1 192 ? 37.397 -30.324 12.500 1.00 29.98 192 GLN A N 1
ATOM 1468 C CA . GLN A 1 192 ? 36.651 -31.446 13.076 1.00 29.98 192 GLN A CA 1
ATOM 1469 C C . GLN A 1 192 ? 35.175 -31.071 13.323 1.00 29.98 192 GLN A C 1
ATOM 1471 O O . GLN A 1 192 ? 34.843 -29.889 13.424 1.00 29.98 192 GLN A O 1
ATOM 1476 N N . PRO A 1 193 ? 34.266 -32.064 13.367 1.00 30.27 193 PRO A N 1
ATOM 1477 C CA . PRO A 1 193 ? 32.826 -31.852 13.333 1.00 30.27 193 PRO A CA 1
ATOM 1478 C C . PRO A 1 193 ? 32.254 -31.629 14.737 1.00 30.27 193 PRO A C 1
ATOM 1480 O O . PRO A 1 193 ? 32.660 -32.285 15.696 1.00 30.27 193 PRO A O 1
ATOM 1483 N N . ARG A 1 194 ? 31.226 -30.782 14.855 1.00 27.73 194 ARG A N 1
ATOM 1484 C CA . ARG A 1 194 ? 30.332 -30.791 16.020 1.00 27.73 194 ARG A CA 1
ATOM 1485 C C . ARG A 1 194 ? 28.873 -30.928 15.589 1.00 27.73 194 ARG A C 1
ATOM 1487 O O . ARG A 1 194 ? 28.282 -30.029 15.007 1.00 27.73 194 ARG A O 1
ATOM 1494 N N . THR A 1 195 ? 28.385 -32.145 15.819 1.00 27.56 195 THR A N 1
ATOM 1495 C CA . THR A 1 195 ? 27.063 -32.518 16.345 1.00 27.56 195 THR A CA 1
ATOM 1496 C C . THR A 1 195 ? 25.837 -31.710 15.910 1.00 27.56 195 THR A C 1
ATOM 1498 O O . THR A 1 195 ? 25.616 -30.571 16.307 1.00 27.56 195 THR A O 1
ATOM 1501 N N . LYS A 1 196 ? 24.945 -32.410 15.194 1.00 27.23 196 LYS A N 1
ATOM 1502 C CA . LYS A 1 196 ? 23.516 -32.096 15.095 1.00 27.23 196 LYS A CA 1
ATOM 1503 C C . LYS A 1 196 ? 22.905 -31.998 16.499 1.00 27.23 196 LYS A C 1
ATOM 1505 O O . LYS A 1 196 ? 23.034 -32.942 17.273 1.00 27.23 196 LYS A O 1
ATOM 1510 N N . LEU A 1 197 ? 22.128 -30.946 16.745 1.00 23.62 197 LEU A N 1
ATOM 1511 C CA . LEU A 1 197 ? 20.945 -31.032 17.595 1.00 23.62 197 LEU A CA 1
ATOM 1512 C C . LEU A 1 197 ? 19.747 -30.529 16.787 1.00 23.62 197 LEU A C 1
ATOM 1514 O O . LEU A 1 197 ? 19.561 -29.339 16.554 1.00 23.62 197 LEU A O 1
ATOM 1518 N N . THR A 1 198 ? 18.968 -31.480 16.289 1.00 30.94 198 THR A N 1
ATOM 1519 C CA . THR A 1 198 ? 17.574 -31.269 15.922 1.00 30.94 198 THR A CA 1
ATOM 1520 C C . THR A 1 198 ? 16.764 -31.236 17.210 1.00 30.94 198 THR A C 1
ATOM 1522 O O . THR A 1 198 ? 16.717 -32.238 17.918 1.00 30.94 198 THR A O 1
ATOM 1525 N N . SER A 1 199 ? 16.094 -30.123 17.483 1.00 25.17 199 SER A N 1
ATOM 1526 C CA . SER A 1 199 ? 14.950 -30.088 18.391 1.00 25.17 199 SER A CA 1
ATOM 1527 C C . SER A 1 199 ? 14.010 -28.968 17.957 1.00 25.17 199 SER A C 1
ATOM 1529 O O . SER A 1 199 ? 14.280 -27.794 18.188 1.00 25.17 199 SER A O 1
ATOM 1531 N N . PHE A 1 200 ? 12.913 -29.348 17.307 1.00 32.25 200 PHE A N 1
ATOM 1532 C CA . PHE A 1 200 ? 11.655 -28.621 17.431 1.00 32.25 200 PHE A CA 1
ATOM 1533 C C . PHE A 1 200 ? 11.025 -29.062 18.758 1.00 32.25 200 PHE A C 1
ATOM 1535 O O . PHE A 1 200 ? 10.970 -30.265 19.025 1.00 32.25 200 PHE A O 1
ATOM 1542 N N . PRO A 1 201 ? 10.555 -28.117 19.577 1.00 29.77 201 PRO A N 1
ATOM 1543 C CA . PRO A 1 201 ? 9.179 -28.226 20.043 1.00 29.77 201 PRO A CA 1
ATOM 1544 C C . PRO A 1 201 ? 8.444 -26.879 20.015 1.00 29.77 201 PRO A C 1
ATOM 1546 O O . PRO A 1 201 ? 9.014 -25.828 19.735 1.00 29.77 201 PRO A O 1
ATOM 1549 N N . GLY A 1 202 ? 7.132 -26.979 20.211 1.00 25.52 202 GLY A N 1
ATOM 1550 C CA . GLY A 1 202 ? 6.129 -25.953 19.969 1.00 25.52 202 GLY A CA 1
ATOM 1551 C C . GLY A 1 202 ? 6.192 -24.696 20.837 1.00 25.52 202 GLY A C 1
ATOM 1552 O O . GLY A 1 202 ? 6.770 -24.679 21.913 1.00 25.52 202 GLY A O 1
ATOM 1553 N N . THR A 1 203 ? 5.476 -23.696 20.319 1.00 39.03 203 THR A N 1
ATOM 1554 C CA . THR A 1 203 ? 4.649 -22.712 21.032 1.00 39.03 203 THR A CA 1
ATOM 1555 C C . THR A 1 203 ? 5.302 -21.884 22.143 1.00 39.03 203 THR A C 1
ATOM 1557 O O . THR A 1 203 ? 5.396 -22.344 23.269 1.00 39.03 203 THR A O 1
ATOM 1560 N N . GLU A 1 204 ? 5.530 -20.589 21.886 1.00 26.83 204 GLU A N 1
ATOM 1561 C CA . GLU A 1 204 ? 5.245 -19.554 22.893 1.00 26.83 204 GLU A CA 1
ATOM 1562 C C . GLU A 1 204 ? 5.062 -18.160 22.267 1.00 26.83 204 GLU A C 1
ATOM 1564 O O . GLU A 1 204 ? 5.969 -17.578 21.676 1.00 26.83 204 GLU A O 1
ATOM 1569 N N . MET A 1 205 ? 3.843 -17.628 22.402 1.00 41.91 205 MET A N 1
ATOM 1570 C CA . MET A 1 205 ? 3.548 -16.196 22.349 1.00 41.91 205 MET A CA 1
ATOM 1571 C C . MET A 1 205 ? 4.063 -15.552 23.642 1.00 41.91 205 MET A C 1
ATOM 1573 O O . MET A 1 205 ? 3.626 -15.936 24.724 1.00 41.91 205 MET A O 1
ATOM 1577 N N . THR A 1 206 ? 4.891 -14.515 23.556 1.00 28.89 206 THR A N 1
ATOM 1578 C CA . THR A 1 206 ? 5.218 -13.632 24.695 1.00 28.89 206 THR A CA 1
ATOM 1579 C C . THR A 1 206 ? 5.255 -12.183 24.200 1.00 28.89 206 THR A C 1
ATOM 1581 O O . THR A 1 206 ? 6.016 -11.830 23.308 1.00 28.89 206 THR A O 1
ATOM 1584 N N . ARG A 1 207 ? 4.198 -11.406 24.486 1.00 32.09 207 ARG A N 1
ATOM 1585 C CA . ARG A 1 207 ? 4.044 -10.404 25.570 1.00 32.09 207 ARG A CA 1
ATOM 1586 C C . ARG A 1 207 ? 5.201 -9.406 25.694 1.00 32.09 207 ARG A C 1
ATOM 1588 O O . ARG A 1 207 ? 6.285 -9.765 26.137 1.00 32.09 207 ARG A O 1
ATOM 1595 N N . ARG A 1 208 ? 4.896 -8.118 25.482 1.00 33.00 208 ARG A N 1
ATOM 1596 C CA . ARG A 1 208 ? 5.608 -7.019 26.151 1.00 33.00 208 ARG A CA 1
ATOM 1597 C C . ARG A 1 208 ? 4.851 -6.584 27.400 1.00 33.00 208 ARG A C 1
ATOM 1599 O O . ARG A 1 208 ? 3.630 -6.440 27.394 1.00 33.00 208 ARG A O 1
ATOM 1606 N N . THR A 1 209 ? 5.618 -6.378 28.459 1.00 37.97 209 THR A N 1
ATOM 1607 C CA . THR A 1 209 ? 5.239 -5.724 29.706 1.00 37.97 209 THR A CA 1
ATOM 1608 C C . THR A 1 209 ? 5.138 -4.215 29.486 1.00 37.97 209 THR A C 1
ATOM 1610 O O . THR A 1 209 ? 6.006 -3.609 28.860 1.00 37.97 209 THR A O 1
ATOM 1613 N N . TRP A 1 210 ? 4.074 -3.599 30.004 1.00 39.50 210 TRP A N 1
ATOM 1614 C CA . TRP A 1 210 ? 3.952 -2.146 30.103 1.00 39.50 210 TRP A CA 1
ATOM 1615 C C . TRP A 1 210 ? 4.055 -1.748 31.576 1.00 39.50 210 TRP A C 1
ATOM 1617 O O . TRP A 1 210 ? 3.340 -2.297 32.414 1.00 39.50 210 TRP A O 1
ATOM 1627 N N . ALA A 1 211 ? 4.962 -0.821 31.882 1.00 36.00 211 ALA A N 1
ATOM 1628 C CA . ALA A 1 211 ? 5.032 -0.146 33.171 1.00 36.00 211 ALA A CA 1
ATOM 1629 C C . ALA A 1 211 ? 4.356 1.231 33.032 1.00 36.00 211 ALA A C 1
ATOM 1631 O O . ALA A 1 211 ? 4.733 1.980 32.128 1.00 36.00 211 ALA A O 1
ATOM 1632 N N . PRO A 1 212 ? 3.385 1.588 33.890 1.00 38.69 212 PRO A N 1
ATOM 1633 C CA . PRO A 1 212 ? 2.798 2.919 33.878 1.00 38.69 212 PRO A CA 1
ATOM 1634 C C . PRO A 1 212 ? 3.755 3.927 34.529 1.00 38.69 212 PRO A C 1
ATOM 1636 O O . PRO A 1 212 ? 4.232 3.720 35.647 1.00 38.69 212 PRO A O 1
ATOM 1639 N N . SER A 1 213 ? 4.017 5.037 33.842 1.00 45.62 213 SER A N 1
ATOM 1640 C CA . SER A 1 213 ? 4.546 6.254 34.462 1.00 45.62 213 SER A CA 1
ATOM 1641 C C . SER A 1 213 ? 3.427 6.962 35.233 1.00 45.62 213 SER A C 1
ATOM 1643 O O . SER A 1 213 ? 2.310 7.064 34.728 1.00 45.62 213 SER A O 1
ATOM 1645 N N . LYS A 1 214 ? 3.756 7.383 36.460 1.00 50.94 214 LYS A N 1
ATOM 1646 C CA . LYS A 1 214 ? 2.896 8.090 37.421 1.00 50.94 214 LYS A CA 1
ATOM 1647 C C . LYS A 1 214 ? 2.421 9.449 36.920 1.00 50.94 214 LYS A C 1
ATOM 1649 O O . LYS A 1 214 ? 3.189 10.084 36.166 1.00 50.94 214 LYS A O 1
#